Protein AF-A0A1F9N4V8-F1 (afdb_monomer)

Radius of gyration: 23.21 Å; Cα contacts (8 Å, |Δi|>4): 519; chains: 1; bounding box: 71×54×59 Å

Structure (mmCIF, N/CA/C/O backbone):
data_AF-A0A1F9N4V8-F1
#
_entry.id   AF-A0A1F9N4V8-F1
#
loop_
_atom_site.group_PDB
_atom_site.id
_atom_site.type_symbol
_atom_site.label_atom_id
_atom_site.label_alt_id
_atom_site.label_comp_id
_atom_site.label_asym_id
_atom_site.label_entity_id
_atom_site.label_seq_id
_atom_site.pdbx_PDB_ins_code
_atom_site.Cartn_x
_atom_site.Cartn_y
_atom_site.Cartn_z
_atom_site.occupancy
_atom_site.B_iso_or_equiv
_atom_site.auth_seq_id
_atom_site.auth_comp_id
_atom_site.auth_asym_id
_atom_site.auth_atom_id
_atom_site.pdbx_PDB_model_num
ATOM 1 N N . MET A 1 1 ? 47.049 -5.072 -12.658 1.00 39.75 1 MET A N 1
ATOM 2 C CA . MET A 1 1 ? 46.081 -6.191 -12.771 1.00 39.75 1 MET A CA 1
ATOM 3 C C . MET A 1 1 ? 44.670 -5.630 -12.687 1.00 39.75 1 MET A C 1
ATOM 5 O O . MET A 1 1 ? 44.381 -4.914 -11.739 1.00 39.75 1 MET A O 1
ATOM 9 N N . SER A 1 2 ? 43.807 -5.903 -13.668 1.00 47.16 2 SER A N 1
ATOM 10 C CA . SER A 1 2 ? 42.409 -5.450 -13.618 1.00 47.16 2 SER A CA 1
ATOM 11 C C . SER A 1 2 ? 41.680 -6.127 -12.451 1.00 47.16 2 SER A C 1
ATOM 13 O O . SER A 1 2 ? 41.556 -7.349 -12.409 1.00 47.16 2 SER A O 1
ATOM 15 N N . SER A 1 3 ? 41.222 -5.329 -11.486 1.00 62.44 3 SER A N 1
ATOM 16 C CA . SER A 1 3 ? 40.559 -5.740 -10.239 1.00 62.44 3 SER A CA 1
ATOM 17 C C . SER A 1 3 ? 39.095 -6.177 -10.425 1.00 62.44 3 SER A C 1
ATOM 19 O O . SER A 1 3 ? 38.379 -6.436 -9.453 1.00 62.44 3 SER A O 1
ATOM 21 N N . VAL A 1 4 ? 38.622 -6.275 -11.671 1.00 65.06 4 VAL A N 1
ATOM 22 C CA . VAL A 1 4 ? 37.208 -6.491 -11.997 1.00 65.06 4 VAL A CA 1
ATOM 23 C C . VAL A 1 4 ? 36.870 -7.985 -12.016 1.00 65.06 4 VAL A C 1
ATOM 25 O O . VAL A 1 4 ? 37.153 -8.698 -12.975 1.00 65.06 4 VAL A O 1
ATOM 28 N N . LYS A 1 5 ? 36.202 -8.463 -10.957 1.00 80.19 5 LYS A N 1
ATOM 29 C CA . LYS A 1 5 ? 35.764 -9.868 -10.787 1.00 80.19 5 LYS A CA 1
ATOM 30 C C . LYS A 1 5 ? 34.315 -10.140 -11.231 1.00 80.19 5 LYS A C 1
ATOM 32 O O . LYS A 1 5 ? 33.681 -11.075 -10.746 1.00 80.19 5 LYS A O 1
ATOM 37 N N . TRP A 1 6 ? 33.744 -9.324 -12.115 1.00 83.38 6 TRP A N 1
ATOM 38 C CA . TRP A 1 6 ? 32.358 -9.476 -12.574 1.00 83.38 6 TRP A CA 1
ATOM 39 C C . TRP A 1 6 ? 32.218 -9.165 -14.067 1.00 83.38 6 TRP A C 1
ATOM 41 O O . TRP A 1 6 ? 32.968 -8.372 -14.627 1.00 83.38 6 TRP A O 1
ATOM 51 N N . THR A 1 7 ? 31.256 -9.803 -14.740 1.00 83.69 7 THR A N 1
ATOM 52 C CA . THR A 1 7 ? 30.963 -9.533 -16.153 1.00 83.69 7 THR A CA 1
ATOM 53 C C . THR A 1 7 ? 29.504 -9.824 -16.497 1.00 83.69 7 THR A C 1
ATOM 55 O O . THR A 1 7 ? 28.915 -10.778 -15.992 1.00 83.69 7 THR A O 1
ATOM 58 N N . ARG A 1 8 ? 28.919 -8.994 -17.371 1.00 82.69 8 ARG A N 1
ATOM 59 C CA . ARG A 1 8 ? 27.614 -9.232 -18.019 1.00 82.69 8 ARG A CA 1
ATOM 60 C C . ARG A 1 8 ? 27.747 -9.872 -19.408 1.00 82.69 8 ARG A C 1
ATOM 62 O O . ARG A 1 8 ? 26.741 -10.082 -20.081 1.00 82.69 8 ARG A O 1
ATOM 69 N N . LYS A 1 9 ? 28.975 -10.139 -19.866 1.00 86.12 9 LYS A N 1
ATOM 70 C CA . LYS A 1 9 ? 29.234 -10.711 -21.192 1.00 86.12 9 LYS A CA 1
ATOM 71 C C . LYS A 1 9 ? 28.607 -12.104 -21.297 1.00 86.12 9 LYS A C 1
ATOM 73 O O . LYS A 1 9 ? 28.668 -12.896 -20.358 1.00 86.12 9 LYS A O 1
ATOM 78 N N . SER A 1 10 ? 28.037 -12.418 -22.460 1.00 87.56 10 SER A N 1
ATOM 79 C CA . SER A 1 10 ? 27.640 -13.792 -22.777 1.00 87.56 10 SER A CA 1
ATOM 80 C C . SER A 1 10 ? 28.870 -14.705 -22.790 1.00 87.56 10 SER A C 1
ATOM 82 O O . SER A 1 10 ? 29.990 -14.240 -23.008 1.00 87.56 10 SER A O 1
ATOM 84 N N . ILE A 1 11 ? 28.677 -16.016 -22.627 1.00 90.44 11 ILE A N 1
ATOM 85 C CA . ILE A 1 11 ? 29.784 -16.990 -22.665 1.00 90.44 11 ILE A CA 1
ATOM 86 C C . ILE A 1 11 ? 30.592 -16.853 -23.964 1.00 90.44 11 ILE A C 1
ATOM 88 O O . ILE A 1 11 ? 31.815 -16.915 -23.924 1.00 90.44 11 ILE A O 1
ATOM 92 N N . ARG A 1 12 ? 29.934 -16.588 -25.102 1.00 92.00 12 ARG A N 1
ATOM 93 C CA . ARG A 1 12 ? 30.597 -16.355 -26.398 1.00 92.00 12 ARG A CA 1
ATOM 94 C C . ARG A 1 12 ? 31.447 -15.083 -26.406 1.00 92.00 12 ARG A C 1
ATOM 96 O O . ARG A 1 12 ? 32.533 -15.065 -26.973 1.00 92.00 12 ARG A O 1
ATOM 103 N N . ALA A 1 13 ? 30.972 -14.008 -25.780 1.00 91.31 13 ALA A N 1
ATOM 104 C CA . ALA A 1 13 ? 31.747 -12.776 -25.652 1.00 91.31 13 ALA A CA 1
ATOM 105 C C . ALA A 1 13 ? 32.926 -12.932 -24.676 1.00 91.31 13 ALA A C 1
ATOM 107 O O . ALA A 1 13 ? 33.986 -12.360 -24.917 1.00 91.31 13 ALA A O 1
ATOM 108 N N . VAL A 1 14 ? 32.774 -13.732 -23.613 1.00 90.56 14 VAL A N 1
ATOM 109 C CA . VAL A 1 14 ? 33.891 -14.119 -22.737 1.00 90.56 14 VAL A CA 1
ATOM 110 C C . VAL A 1 14 ? 34.906 -14.946 -23.522 1.00 90.56 14 VAL A C 1
ATOM 112 O O . VAL A 1 14 ? 36.075 -14.591 -23.540 1.00 90.56 14 VAL A O 1
ATOM 115 N N . SER A 1 15 ? 34.458 -15.982 -24.233 1.00 94.56 15 SER A N 1
ATOM 116 C CA . SER A 1 15 ? 35.310 -16.859 -25.045 1.00 94.56 15 SER A CA 1
ATOM 117 C C . SER A 1 15 ? 36.153 -16.089 -26.061 1.00 94.56 15 SER A C 1
ATOM 119 O O . SER A 1 15 ? 37.358 -16.314 -26.118 1.00 94.56 15 SER A O 1
ATOM 121 N N . ARG A 1 16 ? 35.566 -15.120 -26.777 1.00 94.62 16 ARG A N 1
ATOM 122 C CA . ARG A 1 16 ? 36.319 -14.224 -27.671 1.00 94.62 16 ARG A CA 1
ATOM 123 C C . ARG A 1 16 ? 37.356 -13.385 -26.924 1.00 94.62 16 ARG A C 1
ATOM 125 O O . ARG A 1 16 ? 38.486 -13.274 -27.382 1.00 94.62 16 ARG A O 1
ATOM 132 N N . ALA A 1 17 ? 36.993 -12.822 -25.770 1.00 90.00 17 ALA A N 1
ATOM 133 C CA . ALA A 1 17 ? 37.887 -11.961 -24.995 1.00 90.00 17 ALA A CA 1
ATOM 134 C C . ALA A 1 17 ? 39.101 -12.707 -24.416 1.00 90.00 17 ALA A C 1
ATOM 136 O O . ALA A 1 17 ? 40.175 -12.126 -24.330 1.00 90.00 17 ALA A O 1
ATOM 137 N N . ILE A 1 18 ? 38.937 -13.978 -24.035 1.00 90.75 18 ILE A N 1
ATOM 138 C CA . ILE A 1 18 ? 40.025 -14.818 -23.505 1.00 90.75 18 ILE A CA 1
ATOM 139 C C . ILE A 1 18 ? 40.575 -15.818 -24.534 1.00 90.75 18 ILE A C 1
ATOM 141 O O . ILE A 1 18 ? 41.341 -16.699 -24.166 1.00 90.75 18 ILE A O 1
ATOM 145 N N . ARG A 1 19 ? 40.185 -15.686 -25.811 1.00 94.44 19 ARG A N 1
ATOM 146 C CA . ARG A 1 19 ? 40.655 -16.492 -26.953 1.00 94.44 19 ARG A CA 1
ATOM 147 C C . ARG A 1 19 ? 40.587 -18.015 -26.730 1.00 94.44 19 ARG A C 1
ATOM 149 O O . ARG A 1 19 ? 41.509 -18.743 -27.075 1.00 94.44 19 ARG A O 1
ATOM 156 N N . VAL A 1 20 ? 39.476 -18.512 -26.182 1.00 94.69 20 VAL A N 1
ATOM 157 C CA . VAL A 1 20 ? 39.201 -19.962 -26.052 1.00 94.69 20 VAL A CA 1
ATOM 158 C C . VAL A 1 20 ? 37.825 -20.313 -26.607 1.00 94.69 20 VAL A C 1
ATOM 160 O O . VAL A 1 20 ? 36.992 -19.430 -26.809 1.00 94.69 20 VAL A O 1
ATOM 163 N N . SER A 1 21 ? 37.530 -21.600 -26.807 1.00 94.56 21 SER A N 1
ATOM 164 C CA . SER A 1 21 ? 36.187 -22.040 -27.210 1.00 94.56 21 SER A CA 1
ATOM 165 C C . SER A 1 21 ? 35.126 -21.695 -26.154 1.00 94.56 21 SER A C 1
ATOM 167 O O . SER A 1 21 ? 35.401 -21.644 -24.951 1.00 94.56 21 SER A O 1
ATOM 169 N N . HIS A 1 22 ? 33.877 -21.487 -26.582 1.00 91.81 22 HIS A N 1
ATOM 170 C CA . HIS A 1 22 ? 32.774 -21.160 -25.669 1.00 91.81 22 HIS A CA 1
ATOM 171 C C . HIS A 1 22 ? 32.586 -22.226 -24.570 1.00 91.81 22 HIS A C 1
ATOM 173 O O . HIS A 1 22 ? 32.329 -21.887 -23.414 1.00 91.81 22 HIS A O 1
ATOM 179 N N . THR A 1 23 ? 32.791 -23.505 -24.900 1.00 95.44 23 THR A N 1
ATOM 180 C CA . THR A 1 23 ? 32.728 -24.628 -23.957 1.00 95.44 23 THR A CA 1
ATOM 181 C C . THR A 1 23 ? 33.841 -24.547 -22.914 1.00 95.44 23 THR A C 1
ATOM 183 O O . THR A 1 23 ? 33.583 -24.732 -21.723 1.00 95.44 23 THR A O 1
ATOM 186 N N . LYS A 1 24 ? 35.078 -24.224 -23.324 1.00 93.06 24 LYS A N 1
ATOM 187 C CA . LYS A 1 24 ? 36.208 -24.064 -22.397 1.00 93.06 24 LYS A CA 1
ATOM 188 C C . LYS A 1 24 ? 36.013 -22.844 -21.497 1.00 93.06 24 LYS A C 1
ATOM 190 O O . LYS A 1 24 ? 36.175 -22.973 -20.287 1.00 93.06 24 LYS A O 1
ATOM 195 N N . ALA A 1 25 ? 35.564 -21.713 -22.046 1.00 91.50 25 ALA A N 1
ATOM 196 C CA . ALA A 1 25 ? 35.217 -20.525 -21.263 1.00 91.50 25 ALA A CA 1
ATOM 197 C C . ALA A 1 25 ? 34.138 -20.828 -20.208 1.00 91.50 25 ALA A C 1
ATOM 199 O O . ALA A 1 25 ? 34.263 -20.420 -19.054 1.00 91.50 25 ALA A O 1
ATOM 200 N N . TRP A 1 26 ? 33.106 -21.602 -20.564 1.00 91.19 26 TRP A N 1
ATOM 201 C CA . TRP A 1 26 ? 32.085 -22.044 -19.610 1.00 91.19 26 TRP A CA 1
ATOM 202 C C . TRP A 1 26 ? 32.656 -22.945 -18.508 1.00 91.19 26 TRP A C 1
ATOM 204 O O . TRP A 1 26 ? 32.379 -22.712 -17.329 1.00 91.19 26 TRP A O 1
ATOM 214 N N . LYS A 1 27 ? 33.488 -23.937 -18.866 1.00 93.88 27 LYS A N 1
ATOM 215 C CA . LYS A 1 27 ? 34.160 -24.816 -17.893 1.00 93.88 27 LYS A CA 1
ATOM 216 C C . LYS A 1 27 ? 35.038 -24.011 -16.931 1.00 93.88 27 LYS A C 1
ATOM 218 O O . LYS A 1 27 ? 34.972 -24.239 -15.729 1.00 93.88 27 LYS A O 1
ATOM 223 N N . MET A 1 28 ? 35.791 -23.031 -17.432 1.00 92.75 28 MET A N 1
ATOM 224 C CA . MET A 1 28 ? 36.639 -22.156 -16.611 1.00 92.75 28 MET A CA 1
ATOM 225 C C . MET A 1 28 ? 35.818 -21.286 -15.653 1.00 92.75 28 MET A C 1
ATOM 227 O O . MET A 1 28 ? 36.141 -21.212 -14.470 1.00 92.75 28 MET A O 1
ATOM 231 N N . LEU A 1 29 ? 34.715 -20.689 -16.118 1.00 91.25 29 LEU A N 1
ATOM 232 C CA . LEU A 1 29 ? 33.798 -19.943 -15.248 1.00 91.25 29 LEU A CA 1
ATOM 233 C C . LEU A 1 29 ? 33.217 -20.840 -14.146 1.00 91.25 29 LEU A C 1
ATOM 235 O O . LEU A 1 29 ? 33.181 -20.443 -12.982 1.00 91.25 29 LEU A O 1
ATOM 239 N N . ARG A 1 30 ? 32.796 -22.064 -14.489 1.00 91.25 30 ARG A N 1
ATOM 240 C CA . ARG A 1 30 ? 32.287 -23.046 -13.519 1.00 91.25 30 ARG A CA 1
ATOM 241 C C . ARG A 1 30 ? 33.357 -23.470 -12.510 1.00 91.25 30 ARG A C 1
ATOM 243 O O . ARG A 1 30 ? 33.047 -23.486 -11.320 1.00 91.25 30 ARG A O 1
ATOM 250 N N . ALA A 1 31 ? 34.576 -23.763 -12.966 1.00 92.38 31 ALA A N 1
ATOM 251 C CA . ALA A 1 31 ? 35.711 -24.138 -12.121 1.00 92.38 31 ALA A CA 1
ATOM 252 C C . ALA A 1 31 ? 36.091 -23.005 -11.154 1.00 92.38 31 ALA A C 1
ATOM 254 O O . ALA A 1 31 ? 36.239 -23.235 -9.958 1.00 92.38 31 ALA A O 1
ATOM 255 N N . GLY A 1 32 ? 36.097 -21.757 -11.635 1.00 89.31 32 GLY A N 1
ATOM 256 C CA . GLY A 1 32 ? 36.260 -20.553 -10.812 1.00 89.31 32 GLY A CA 1
ATOM 257 C C . GLY A 1 32 ? 35.035 -20.187 -9.962 1.00 89.31 32 GLY A C 1
ATOM 258 O O . GLY A 1 32 ? 34.989 -19.100 -9.394 1.00 89.31 32 GLY A O 1
ATOM 259 N N . LYS A 1 33 ? 34.018 -21.060 -9.894 1.00 89.50 33 LYS A N 1
ATOM 260 C CA . LYS A 1 33 ? 32.762 -20.884 -9.142 1.00 89.50 33 LYS A CA 1
ATOM 261 C C . LYS A 1 33 ? 31.954 -19.632 -9.527 1.00 89.50 33 LYS A C 1
ATOM 263 O O . LYS A 1 33 ? 31.032 -19.243 -8.802 1.00 89.50 33 LYS A O 1
ATOM 268 N N . TYR A 1 34 ? 32.205 -19.050 -10.699 1.00 88.38 34 TYR A N 1
ATOM 269 C CA . TYR A 1 34 ? 31.392 -17.971 -11.249 1.00 88.38 34 TYR A CA 1
ATOM 270 C C . TYR A 1 34 ? 30.005 -18.496 -11.624 1.00 88.38 34 TYR A C 1
ATOM 272 O O . TYR A 1 34 ? 29.834 -19.579 -12.194 1.00 88.38 34 TYR A O 1
ATOM 280 N N . ARG A 1 35 ? 28.980 -17.710 -11.294 1.00 84.44 35 ARG A N 1
ATOM 281 C CA . ARG A 1 35 ? 27.590 -17.954 -11.689 1.00 84.44 35 ARG A CA 1
ATOM 282 C C . ARG A 1 35 ? 26.942 -16.633 -12.067 1.00 84.44 35 ARG A C 1
ATOM 284 O O . ARG A 1 35 ? 27.336 -15.590 -11.552 1.00 84.44 35 ARG A O 1
ATOM 291 N N . LEU A 1 36 ? 25.907 -16.691 -12.902 1.00 82.38 36 LEU A N 1
ATOM 292 C CA . LEU A 1 36 ? 25.005 -15.557 -13.057 1.00 82.38 36 LEU A CA 1
ATOM 293 C C . LEU A 1 36 ? 24.320 -15.314 -11.711 1.00 82.38 36 LEU A C 1
ATOM 295 O O . LEU A 1 36 ? 23.715 -16.217 -11.128 1.00 82.38 36 LEU A O 1
ATOM 299 N N . ARG A 1 37 ? 24.485 -14.105 -11.183 1.00 81.62 37 ARG A N 1
ATOM 300 C CA . ARG A 1 37 ? 23.893 -13.669 -9.922 1.00 81.62 37 ARG A CA 1
ATOM 301 C C . ARG A 1 37 ? 23.094 -12.405 -10.186 1.00 81.62 37 ARG A C 1
ATOM 303 O O . ARG A 1 37 ? 23.531 -11.535 -10.931 1.00 81.62 37 ARG A O 1
ATOM 310 N N . PHE A 1 38 ? 21.946 -12.304 -9.538 1.00 74.06 38 PHE A N 1
ATOM 311 C CA . PHE A 1 38 ? 21.269 -11.033 -9.338 1.00 74.06 38 PHE A CA 1
ATOM 312 C C . PHE A 1 38 ? 21.718 -10.440 -8.000 1.00 74.06 38 PHE A C 1
ATOM 314 O O . PHE A 1 38 ? 22.080 -11.171 -7.070 1.00 74.06 38 PHE A O 1
ATOM 321 N N . ASN A 1 39 ? 21.671 -9.115 -7.889 1.00 73.81 39 ASN A N 1
ATOM 322 C CA . ASN A 1 39 ? 21.972 -8.433 -6.636 1.00 73.81 39 ASN A CA 1
ATOM 323 C C . ASN A 1 39 ? 20.919 -8.799 -5.580 1.00 73.81 39 ASN A C 1
ATOM 325 O O . ASN A 1 39 ? 19.722 -8.598 -5.782 1.00 73.81 39 ASN A O 1
ATOM 329 N N . ARG A 1 40 ? 21.361 -9.326 -4.432 1.00 70.12 40 ARG A N 1
ATOM 330 C CA . ARG A 1 40 ? 20.486 -9.617 -3.288 1.00 70.12 40 ARG A CA 1
ATOM 331 C C . ARG A 1 40 ? 20.477 -8.424 -2.334 1.00 70.12 40 ARG A C 1
ATOM 333 O O . ARG A 1 40 ? 21.484 -8.148 -1.686 1.00 70.12 40 ARG A O 1
ATOM 340 N N . LYS A 1 41 ? 19.331 -7.756 -2.186 1.00 67.19 41 LYS A N 1
ATOM 341 C CA . LYS A 1 41 ? 19.135 -6.683 -1.195 1.00 67.19 41 LYS A CA 1
ATOM 342 C C . LYS A 1 41 ? 19.066 -7.273 0.230 1.00 67.19 41 LYS A C 1
ATOM 344 O O . LYS A 1 41 ? 17.988 -7.601 0.716 1.00 67.19 41 LYS A O 1
ATOM 349 N N . ARG A 1 42 ? 20.219 -7.486 0.882 1.00 63.28 42 ARG A N 1
ATOM 350 C CA . ARG A 1 42 ? 20.319 -7.992 2.277 1.00 63.28 42 ARG A CA 1
ATOM 351 C C . ARG A 1 42 ? 20.916 -6.993 3.266 1.00 63.28 42 ARG A C 1
ATOM 353 O O . ARG A 1 42 ? 20.707 -7.148 4.464 1.00 63.28 42 ARG A O 1
ATOM 360 N N . LEU A 1 43 ? 21.660 -6.009 2.774 1.00 59.22 43 LEU A N 1
ATOM 361 C CA . LEU A 1 43 ? 22.352 -5.037 3.609 1.00 59.22 43 LEU A CA 1
ATOM 362 C C . LEU A 1 43 ? 21.387 -3.905 3.973 1.00 59.22 43 LEU A C 1
ATOM 364 O O . LEU A 1 43 ? 20.811 -3.275 3.090 1.00 59.22 43 LEU A O 1
ATOM 368 N N . THR A 1 44 ? 21.216 -3.657 5.270 1.00 61.50 44 THR A N 1
ATOM 369 C CA . THR A 1 44 ? 20.559 -2.457 5.800 1.00 61.50 44 THR A CA 1
ATOM 370 C C . THR A 1 44 ? 21.578 -1.695 6.634 1.00 61.50 44 THR A C 1
ATOM 372 O O . THR A 1 44 ? 22.265 -2.302 7.451 1.00 61.50 44 THR A O 1
ATOM 375 N N . ARG A 1 45 ? 21.690 -0.375 6.436 1.00 59.81 45 ARG A N 1
ATOM 376 C CA . ARG A 1 45 ? 22.634 0.474 7.191 1.00 59.81 45 ARG A CA 1
ATOM 377 C C . ARG A 1 45 ? 22.290 0.566 8.682 1.00 59.81 45 ARG A C 1
ATOM 379 O O . ARG A 1 45 ? 23.150 0.914 9.477 1.00 59.81 45 ARG A O 1
ATOM 386 N N . LYS A 1 46 ? 21.043 0.262 9.061 1.00 59.06 46 LYS A N 1
ATOM 387 C CA . LYS A 1 46 ? 20.572 0.241 10.451 1.00 59.06 46 LYS A CA 1
ATOM 388 C C . LYS A 1 46 ? 19.777 -1.043 10.698 1.00 59.06 46 LYS A C 1
ATOM 390 O O . LYS A 1 46 ? 18.804 -1.323 9.991 1.00 59.06 46 LYS A O 1
ATOM 395 N N . SER A 1 47 ? 20.202 -1.843 11.674 1.00 62.19 47 SER A N 1
ATOM 396 C CA . SER A 1 47 ? 19.371 -2.903 12.246 1.00 62.19 47 SER A CA 1
ATOM 397 C C . SER A 1 47 ? 18.645 -2.315 13.449 1.00 62.19 47 SER A C 1
ATOM 399 O O . SER A 1 47 ? 19.295 -1.810 14.354 1.00 62.19 47 SER A O 1
ATOM 401 N N . SER A 1 48 ? 17.311 -2.308 13.435 1.00 69.75 48 SER A N 1
ATOM 402 C CA . SER A 1 48 ? 16.534 -1.870 14.600 1.00 69.75 48 SER A CA 1
ATOM 403 C C . SER A 1 48 ? 16.715 -2.903 15.723 1.00 69.75 48 SER A C 1
ATOM 405 O O . SER A 1 48 ? 16.442 -4.080 15.460 1.00 69.75 48 SER A O 1
ATOM 407 N N . PRO A 1 49 ? 17.158 -2.505 16.933 1.00 80.94 49 PRO A N 1
ATOM 408 C CA . PRO A 1 49 ? 17.289 -3.415 18.077 1.00 80.94 49 PRO A CA 1
ATOM 409 C C . PRO A 1 49 ? 15.971 -4.135 18.388 1.00 80.94 49 PRO A C 1
ATOM 411 O O . PRO A 1 49 ? 15.940 -5.338 18.621 1.00 80.94 49 PRO A O 1
ATOM 414 N N . ASP A 1 50 ? 14.859 -3.415 18.244 1.00 84.81 50 ASP A N 1
ATOM 415 C CA . ASP A 1 50 ? 13.511 -3.906 18.518 1.00 84.81 50 ASP A CA 1
ATOM 416 C C . ASP A 1 50 ? 12.891 -4.728 17.385 1.00 84.81 50 ASP A C 1
ATOM 418 O O . ASP A 1 50 ? 11.714 -5.082 17.455 1.00 84.81 50 ASP A O 1
ATOM 422 N N . ARG A 1 51 ? 13.641 -5.056 16.323 1.00 86.94 51 ARG A N 1
ATOM 423 C CA . ARG A 1 51 ? 13.083 -5.737 15.146 1.00 86.94 51 ARG A CA 1
ATOM 424 C C . ARG A 1 51 ? 12.327 -7.009 15.531 1.00 86.94 51 ARG A C 1
ATOM 426 O O . ARG A 1 51 ? 11.163 -7.149 15.171 1.00 86.94 51 ARG A O 1
ATOM 433 N N . ASN A 1 52 ? 12.968 -7.921 16.260 1.00 90.12 52 ASN A N 1
ATOM 434 C CA . ASN A 1 52 ? 12.355 -9.202 16.632 1.00 90.12 52 ASN A CA 1
ATOM 435 C C . ASN A 1 52 ? 11.142 -9.008 17.549 1.00 90.12 52 ASN A C 1
ATOM 437 O O . ASN A 1 52 ? 10.120 -9.678 17.378 1.00 90.12 52 ASN A O 1
ATOM 441 N N . ARG A 1 53 ? 11.231 -8.048 18.476 1.00 92.06 53 ARG A N 1
ATOM 442 C CA . ARG A 1 53 ? 10.129 -7.672 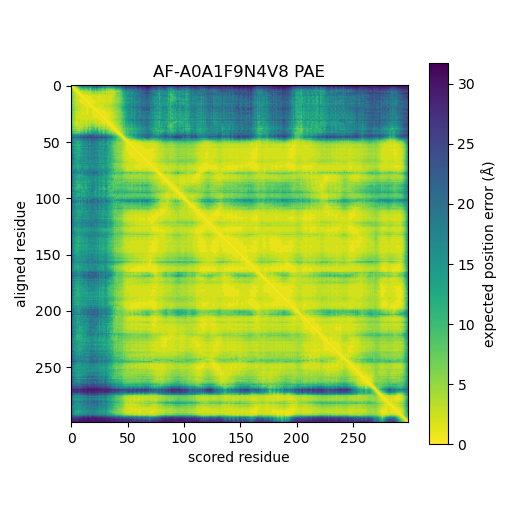19.365 1.00 92.06 53 ARG A CA 1
ATOM 443 C C . ARG A 1 53 ? 8.928 -7.169 18.564 1.00 92.06 53 ARG A C 1
ATOM 445 O O . ARG A 1 53 ? 7.815 -7.627 18.798 1.00 92.06 53 ARG A O 1
ATOM 452 N N . GLN A 1 54 ? 9.157 -6.325 17.558 1.00 93.94 54 GLN A N 1
ATOM 453 C CA . GLN A 1 54 ? 8.094 -5.813 16.696 1.00 93.94 54 GLN A CA 1
ATOM 454 C C . GLN A 1 54 ? 7.466 -6.900 15.821 1.00 93.94 54 GLN A C 1
ATOM 456 O O . GLN A 1 54 ? 6.250 -6.934 15.665 1.00 93.94 54 GLN A O 1
ATOM 461 N N . PHE A 1 55 ? 8.260 -7.825 15.277 1.00 93.19 55 PHE A N 1
ATOM 462 C CA . PHE A 1 55 ? 7.710 -8.964 14.532 1.00 93.19 55 PHE A CA 1
ATOM 463 C C . PHE A 1 55 ? 6.841 -9.868 15.409 1.00 93.19 55 PHE A C 1
ATOM 465 O O . PHE A 1 55 ? 5.784 -10.319 14.967 1.00 93.19 55 PHE A O 1
ATOM 472 N N . SER A 1 56 ? 7.262 -10.096 16.653 1.00 94.56 56 SER A N 1
ATOM 473 C CA . SER A 1 56 ? 6.482 -10.860 17.629 1.00 94.56 56 SER A CA 1
ATOM 474 C C . SER A 1 56 ? 5.157 -10.163 17.941 1.00 94.56 56 SER A C 1
ATOM 476 O O . SER A 1 56 ? 4.111 -10.808 17.930 1.00 94.56 56 SER A O 1
ATOM 478 N N . GLU A 1 57 ? 5.178 -8.840 18.117 1.00 95.56 57 GLU A N 1
ATOM 479 C CA . GLU A 1 57 ? 3.975 -8.040 18.358 1.00 95.56 57 GLU A CA 1
ATOM 480 C C . GLU A 1 57 ? 3.020 -8.033 17.155 1.00 95.56 57 GLU A C 1
ATOM 482 O O . GLU A 1 57 ? 1.823 -8.264 17.318 1.00 95.56 57 GLU A O 1
ATOM 487 N N . ILE A 1 58 ? 3.537 -7.873 15.932 1.00 96.25 58 ILE A N 1
ATOM 488 C CA . ILE A 1 58 ? 2.739 -7.974 14.699 1.00 96.25 58 ILE A CA 1
ATOM 489 C C . ILE A 1 58 ? 2.069 -9.349 14.601 1.00 96.25 58 ILE A C 1
ATOM 491 O O . ILE A 1 58 ? 0.881 -9.437 14.293 1.00 96.25 58 ILE A O 1
ATOM 495 N N . ASN A 1 59 ? 2.798 -10.432 14.880 1.00 96.25 59 ASN A N 1
ATOM 496 C CA . ASN A 1 59 ? 2.228 -11.780 14.860 1.00 96.25 59 ASN A CA 1
ATOM 497 C C . ASN A 1 59 ? 1.159 -11.963 15.945 1.00 96.25 59 ASN A C 1
ATOM 499 O O . ASN A 1 59 ? 0.095 -12.514 15.661 1.00 96.25 59 ASN A O 1
ATOM 503 N N . ARG A 1 60 ? 1.392 -11.444 17.156 1.00 97.56 60 ARG A N 1
ATOM 504 C CA . ARG A 1 60 ? 0.411 -11.450 18.249 1.00 97.56 60 ARG A CA 1
ATOM 505 C C . ARG A 1 60 ? -0.874 -10.723 17.849 1.00 97.56 60 ARG A C 1
ATOM 507 O O . ARG A 1 60 ? -1.960 -11.273 18.029 1.00 97.56 60 ARG A O 1
ATOM 514 N N . LEU A 1 61 ? -0.757 -9.524 17.274 1.00 97.94 61 LEU A N 1
ATOM 515 C CA . LEU A 1 61 ? -1.892 -8.733 16.792 1.00 97.94 61 LEU A CA 1
ATOM 516 C C . LEU A 1 61 ? -2.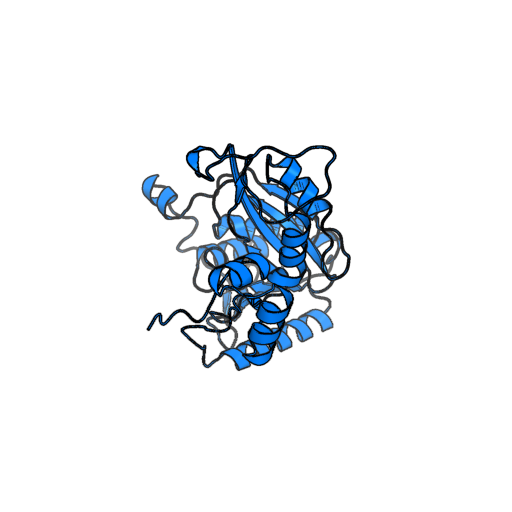646 -9.464 15.680 1.00 97.94 61 LEU A C 1
ATOM 518 O O . LEU A 1 61 ? -3.859 -9.623 15.785 1.00 97.94 61 LEU A O 1
ATOM 522 N N . LYS A 1 62 ? -1.944 -9.993 14.672 1.00 98.00 62 LYS A N 1
ATOM 523 C CA . LYS A 1 62 ? -2.568 -10.768 13.589 1.00 98.00 62 LYS A CA 1
ATOM 524 C C . LYS A 1 62 ? -3.350 -11.968 14.122 1.00 98.00 62 LYS A C 1
ATOM 526 O O . LYS A 1 62 ? -4.511 -12.136 13.772 1.00 98.00 62 LYS A O 1
ATOM 531 N N . ASN A 1 63 ? -2.748 -12.765 15.004 1.00 97.88 63 ASN A N 1
ATOM 532 C CA . ASN A 1 63 ? -3.407 -13.935 15.589 1.00 97.88 63 ASN A CA 1
ATOM 533 C C . ASN A 1 63 ? -4.604 -13.536 16.463 1.00 97.88 63 ASN A C 1
ATOM 535 O O . ASN A 1 63 ? -5.606 -14.243 16.515 1.00 97.88 63 ASN A O 1
ATOM 539 N N . SER A 1 64 ? -4.518 -12.405 17.165 1.00 97.94 64 SER A N 1
ATOM 540 C CA . SER A 1 64 ? -5.626 -11.883 17.964 1.00 97.94 64 SER A CA 1
ATOM 541 C C . SER A 1 64 ? -6.800 -11.427 17.098 1.00 97.94 64 SER A C 1
ATOM 543 O O . SER A 1 64 ? -7.932 -11.786 17.397 1.00 97.94 64 SER A O 1
ATOM 545 N N . PHE A 1 65 ? -6.545 -10.653 16.040 1.00 98.25 65 PHE A N 1
ATOM 546 C CA . PHE A 1 65 ? -7.589 -10.164 15.135 1.00 98.25 65 PHE A CA 1
ATOM 547 C C . PHE A 1 65 ? -8.233 -11.312 14.356 1.00 98.25 65 PHE A C 1
ATOM 549 O O . PHE A 1 65 ? -9.457 -11.397 14.316 1.00 98.25 65 PHE A O 1
ATOM 556 N N . ALA A 1 66 ? -7.426 -12.248 13.844 1.00 96.50 66 ALA A N 1
ATOM 557 C CA . ALA A 1 66 ? -7.923 -13.421 13.129 1.00 96.50 66 ALA A CA 1
ATOM 558 C C . ALA A 1 66 ? -8.855 -14.279 14.002 1.00 96.50 66 ALA A C 1
ATOM 560 O O . ALA A 1 66 ? -9.939 -14.642 13.559 1.00 96.50 66 ALA A O 1
ATOM 561 N N . ARG A 1 67 ? -8.489 -14.536 15.269 1.00 97.19 67 ARG A N 1
ATOM 562 C CA . ARG A 1 67 ? -9.347 -15.283 16.212 1.00 97.19 67 ARG A CA 1
ATOM 563 C C . ARG A 1 67 ? -10.677 -14.591 16.514 1.00 97.19 67 ARG A C 1
ATOM 565 O O . ARG A 1 67 ? -11.640 -15.271 16.833 1.00 97.19 67 ARG A O 1
ATOM 572 N N . ARG A 1 68 ? -10.734 -13.258 16.427 1.00 96.94 68 ARG A N 1
ATOM 573 C CA . ARG A 1 68 ? -11.957 -12.461 16.640 1.00 96.94 68 ARG A CA 1
ATOM 574 C C . ARG A 1 68 ? -12.731 -12.179 15.346 1.00 96.94 68 ARG A C 1
ATOM 576 O O . ARG A 1 68 ? -13.630 -11.340 15.362 1.00 96.94 68 ARG A O 1
ATOM 583 N N . GLY A 1 69 ? -12.337 -12.793 14.227 1.00 95.94 69 GLY A N 1
ATOM 584 C CA . GLY A 1 69 ? -12.939 -12.545 12.915 1.00 95.94 69 GLY A CA 1
ATOM 585 C C . GLY A 1 69 ? -12.804 -11.096 12.431 1.00 95.94 69 GLY A C 1
ATOM 586 O O . GLY A 1 69 ? -13.603 -10.654 11.616 1.00 95.94 69 GLY A O 1
ATOM 587 N N . GLN A 1 70 ? -11.836 -10.333 12.950 1.00 98.06 70 GLN A N 1
ATOM 588 C CA . GLN A 1 70 ? -11.654 -8.926 12.590 1.00 98.06 70 GLN A CA 1
ATOM 589 C C . GLN A 1 70 ? -10.719 -8.790 11.376 1.00 98.06 70 GLN A C 1
ATOM 591 O O . GLN A 1 70 ? -9.719 -9.516 11.288 1.00 98.06 70 GLN A O 1
ATOM 596 N N . PRO A 1 71 ? -10.985 -7.846 10.455 1.00 98.12 71 PRO A N 1
ATOM 597 C CA . PRO A 1 71 ? -10.181 -7.652 9.259 1.00 98.12 71 PRO A CA 1
ATOM 598 C C . PRO A 1 71 ? -8.740 -7.251 9.575 1.00 98.12 71 PRO A C 1
ATOM 600 O O . PRO A 1 71 ? -8.452 -6.434 10.456 1.00 98.12 71 PRO A O 1
ATOM 603 N N . ILE A 1 72 ? -7.827 -7.794 8.772 1.00 98.69 72 ILE A N 1
ATOM 604 C CA . ILE A 1 72 ? -6.404 -7.463 8.780 1.00 98.69 72 ILE A CA 1
ATOM 605 C C . ILE A 1 72 ? -6.020 -7.076 7.361 1.00 98.69 72 ILE A C 1
ATOM 607 O O . ILE A 1 72 ? -6.098 -7.903 6.453 1.00 98.69 72 ILE A O 1
ATOM 611 N N . ILE A 1 73 ? -5.547 -5.850 7.172 1.00 98.62 73 ILE A N 1
ATOM 612 C CA . ILE A 1 73 ? -5.026 -5.387 5.889 1.00 98.62 73 ILE A CA 1
ATOM 613 C C . ILE A 1 73 ? -3.544 -5.065 5.980 1.00 98.62 73 ILE A C 1
ATOM 615 O O . ILE A 1 73 ? -3.036 -4.615 7.002 1.00 98.62 73 ILE A O 1
ATOM 619 N N . SER A 1 74 ? -2.848 -5.287 4.878 1.00 98.31 74 SER A N 1
ATOM 620 C CA . SER A 1 74 ? -1.473 -4.867 4.662 1.00 98.31 74 SER A CA 1
ATOM 621 C C . SER A 1 74 ? -1.468 -3.820 3.558 1.00 98.31 74 SER A C 1
ATOM 623 O O . SER A 1 74 ? -2.069 -4.037 2.504 1.00 98.31 74 SER A O 1
ATOM 625 N N . VAL A 1 75 ? -0.851 -2.669 3.824 1.00 98.06 75 VAL A N 1
ATOM 626 C CA . VAL A 1 75 ? -0.921 -1.497 2.945 1.00 98.06 75 VAL A CA 1
ATOM 627 C C . VAL A 1 75 ? 0.458 -0.959 2.621 1.00 98.06 75 VAL A C 1
ATOM 629 O O . VAL A 1 75 ? 1.350 -0.984 3.473 1.00 98.06 75 VAL A O 1
ATOM 632 N N . ASP A 1 76 ? 0.616 -0.486 1.390 1.00 95.56 76 ASP A N 1
ATOM 633 C CA . ASP A 1 76 ? 1.824 0.184 0.917 1.00 95.56 76 ASP A CA 1
ATOM 634 C C . ASP A 1 76 ? 1.576 0.887 -0.431 1.00 95.56 76 ASP A C 1
ATOM 636 O O . ASP A 1 76 ? 0.656 0.533 -1.175 1.00 95.56 76 ASP A O 1
ATOM 640 N N . ALA A 1 77 ? 2.407 1.874 -0.756 1.00 93.25 77 ALA A N 1
ATOM 641 C CA . ALA A 1 77 ? 2.450 2.500 -2.066 1.00 93.25 77 ALA A CA 1
ATOM 642 C C . ALA A 1 77 ? 3.560 1.878 -2.919 1.00 93.25 77 ALA A C 1
ATOM 644 O O . ALA A 1 77 ? 4.739 1.932 -2.574 1.00 93.25 77 ALA A O 1
ATOM 645 N N . LYS A 1 78 ? 3.203 1.390 -4.107 1.00 86.94 78 LYS A N 1
ATOM 646 C CA . LYS A 1 78 ? 4.197 1.043 -5.118 1.00 86.94 78 LYS A CA 1
ATOM 647 C C . LYS A 1 78 ? 4.879 2.316 -5.624 1.00 86.94 78 LYS A C 1
ATOM 649 O O . LYS A 1 78 ? 4.352 3.427 -5.531 1.00 86.94 78 LYS A O 1
ATOM 654 N N . LYS A 1 79 ? 6.055 2.127 -6.219 1.00 88.19 79 LYS A N 1
ATOM 655 C CA . LYS A 1 79 ? 6.784 3.153 -6.968 1.00 88.19 79 LYS A CA 1
ATOM 656 C C . LYS A 1 79 ? 5.842 3.925 -7.915 1.00 88.19 79 LYS A C 1
ATOM 658 O O . LYS A 1 79 ? 4.984 3.327 -8.558 1.00 88.19 79 LYS A O 1
ATOM 663 N N . ARG A 1 80 ? 6.053 5.244 -8.008 1.00 92.38 80 ARG A N 1
ATOM 664 C CA . ARG A 1 80 ? 5.470 6.117 -9.040 1.00 92.38 80 ARG A CA 1
ATOM 665 C C . ARG A 1 80 ? 5.958 5.667 -10.415 1.00 92.38 80 ARG A C 1
ATOM 667 O O . ARG A 1 80 ? 7.169 5.622 -10.642 1.00 92.38 80 ARG A O 1
ATOM 674 N N . GLU A 1 81 ? 5.026 5.375 -11.308 1.00 94.25 81 GLU A N 1
ATOM 675 C CA . GLU A 1 81 ? 5.313 5.001 -12.692 1.00 94.25 81 GLU A CA 1
ATOM 676 C C . GLU A 1 81 ? 4.837 6.097 -13.647 1.00 94.25 81 GLU A C 1
ATOM 678 O O . GLU A 1 81 ? 3.859 6.797 -13.366 1.00 94.25 81 GLU A O 1
ATOM 683 N N . LEU A 1 82 ? 5.563 6.260 -14.752 1.00 94.69 82 LEU A N 1
ATOM 684 C CA . LEU A 1 82 ? 5.196 7.166 -15.836 1.00 94.69 82 LEU A CA 1
ATOM 685 C C . LEU A 1 82 ? 4.134 6.497 -16.714 1.00 94.69 82 LEU A C 1
ATOM 687 O O . LEU A 1 82 ? 4.231 5.299 -16.991 1.00 94.69 82 LEU A O 1
ATOM 691 N N . VAL A 1 83 ? 3.124 7.265 -17.114 1.00 95.88 83 VAL A N 1
ATOM 692 C CA . VAL A 1 83 ? 2.089 6.835 -18.060 1.00 95.88 83 VAL A CA 1
ATOM 693 C C . VAL A 1 83 ? 2.504 7.293 -19.449 1.00 95.88 83 VAL A C 1
ATOM 695 O O . VAL A 1 83 ? 2.831 8.463 -19.624 1.00 95.88 83 VAL A O 1
ATOM 698 N N . GLY A 1 84 ? 2.537 6.359 -20.391 1.00 94.81 84 GLY A N 1
ATOM 699 C CA . GLY A 1 84 ? 3.009 6.574 -21.755 1.00 94.81 84 GLY A CA 1
ATOM 700 C C . GLY A 1 84 ? 3.772 5.361 -22.289 1.00 94.81 84 GLY A C 1
ATOM 701 O O . GLY A 1 84 ? 3.926 4.335 -21.611 1.00 94.81 84 GLY A O 1
ATOM 702 N N . LEU A 1 85 ? 4.267 5.466 -23.522 1.00 94.12 85 LEU A N 1
ATOM 703 C CA . LEU A 1 85 ? 5.028 4.412 -24.206 1.00 94.12 85 LEU A CA 1
ATOM 704 C C . LEU A 1 85 ? 6.483 4.340 -23.713 1.00 94.12 85 LEU A C 1
ATOM 706 O O . LEU A 1 85 ? 7.429 4.479 -24.483 1.00 94.12 85 LEU A O 1
ATOM 710 N N . PHE A 1 86 ? 6.661 4.100 -22.416 1.00 92.94 86 PHE A N 1
ATOM 711 C CA . PHE A 1 86 ? 7.965 3.949 -21.772 1.00 92.94 86 PHE A CA 1
ATOM 712 C C . PHE A 1 86 ? 8.416 2.497 -21.703 1.00 92.94 86 PHE A C 1
ATOM 714 O O . PHE A 1 86 ? 7.610 1.556 -21.656 1.00 92.94 86 PHE A O 1
ATOM 721 N N . LYS A 1 87 ? 9.733 2.299 -21.626 1.00 90.81 87 LYS A N 1
ATOM 722 C CA . LYS A 1 87 ? 10.301 0.955 -21.568 1.00 90.8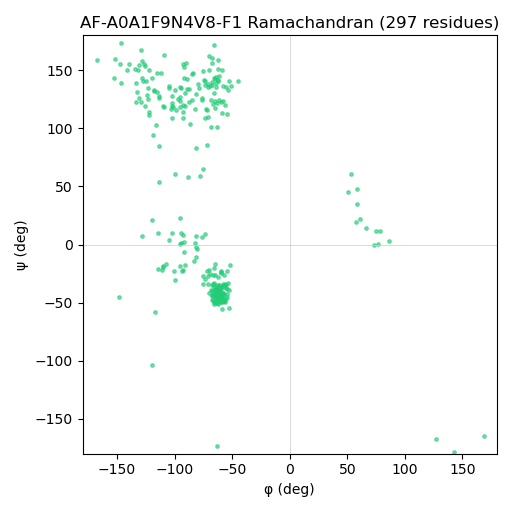1 87 LYS A CA 1
ATOM 723 C C . LYS A 1 87 ? 10.014 0.287 -20.224 1.00 90.81 87 LYS A C 1
ATOM 725 O O . LYS A 1 87 ? 10.651 0.567 -19.209 1.00 90.81 87 LYS A O 1
ATOM 730 N N . ASN A 1 88 ? 9.149 -0.724 -20.242 1.00 90.06 88 ASN A N 1
ATOM 731 C CA . ASN A 1 88 ? 8.953 -1.609 -19.099 1.00 90.06 88 ASN A CA 1
ATOM 732 C C . ASN A 1 88 ? 9.815 -2.878 -19.214 1.00 90.06 88 ASN A C 1
ATOM 734 O O . ASN A 1 88 ? 9.898 -3.511 -20.266 1.00 90.06 88 ASN A O 1
ATOM 738 N N . GLN A 1 89 ? 10.484 -3.267 -18.128 1.00 89.75 89 GLN A N 1
ATOM 739 C CA . GLN A 1 89 ? 11.387 -4.420 -18.136 1.00 89.75 89 GLN A CA 1
ATOM 740 C C . GLN A 1 89 ? 10.599 -5.730 -18.244 1.00 89.75 89 GLN A C 1
ATOM 742 O O . GLN A 1 89 ? 9.598 -5.925 -17.560 1.00 89.75 89 GLN A O 1
ATOM 747 N N . GLY A 1 90 ? 11.091 -6.664 -19.056 1.00 89.50 90 GLY A N 1
ATOM 748 C CA . GLY A 1 90 ? 10.455 -7.963 -19.268 1.00 89.50 90 GLY A CA 1
ATOM 749 C C . GLY A 1 90 ? 10.235 -8.253 -20.744 1.00 89.50 90 GLY A C 1
ATOM 750 O O . GLY A 1 90 ? 10.828 -7.607 -21.604 1.00 89.50 90 GLY A O 1
ATOM 751 N N . ARG A 1 91 ? 9.431 -9.278 -21.027 1.00 87.94 91 ARG A N 1
ATOM 752 C CA . ARG A 1 91 ? 9.032 -9.689 -22.377 1.00 87.94 91 ARG A CA 1
ATOM 753 C C . ARG A 1 91 ? 7.609 -10.227 -22.307 1.00 87.94 91 ARG A C 1
ATOM 755 O O . ARG A 1 91 ? 7.312 -10.981 -21.382 1.00 87.94 91 ARG A O 1
ATOM 762 N N . ALA A 1 92 ? 6.796 -9.888 -23.297 1.00 89.44 92 ALA A N 1
ATOM 763 C CA . ALA A 1 92 ? 5.439 -10.386 -23.462 1.00 89.44 92 ALA A CA 1
ATOM 764 C C . ALA A 1 92 ? 5.277 -10.991 -24.863 1.00 89.44 92 ALA A C 1
ATOM 766 O O . ALA A 1 92 ? 5.995 -10.621 -25.794 1.00 89.44 92 ALA A O 1
ATOM 767 N N . TRP A 1 93 ? 4.352 -11.939 -25.003 1.00 89.06 93 TRP A N 1
ATOM 768 C CA . TRP A 1 93 ? 3.963 -12.466 -26.308 1.00 89.06 93 TRP A CA 1
ATOM 769 C C . TRP A 1 93 ? 3.051 -11.455 -27.008 1.00 89.06 93 TRP A C 1
ATOM 771 O O . TRP A 1 93 ? 2.044 -11.041 -26.441 1.00 89.06 93 TRP A O 1
ATOM 781 N N . SER A 1 94 ? 3.402 -11.071 -28.233 1.00 89.25 94 SER A N 1
ATOM 782 C CA . SER A 1 94 ? 2.625 -10.163 -29.082 1.00 89.25 94 SER A CA 1
ATOM 783 C C . SER A 1 94 ? 2.822 -10.545 -30.550 1.00 89.25 94 SER A C 1
ATOM 785 O O . SER A 1 94 ? 3.844 -11.139 -30.896 1.00 89.25 94 SER A O 1
ATOM 787 N N . LYS A 1 95 ? 1.853 -10.207 -31.412 1.00 91.00 95 LYS A N 1
ATOM 788 C CA . LYS A 1 95 ? 1.972 -10.393 -32.870 1.00 91.00 95 LYS A CA 1
ATOM 789 C C . LYS A 1 95 ? 3.039 -9.479 -33.474 1.00 91.00 95 LYS A C 1
ATOM 791 O O . LYS A 1 95 ? 3.731 -9.881 -34.401 1.00 91.00 95 LYS A O 1
ATOM 796 N N . THR A 1 96 ? 3.174 -8.271 -32.935 1.00 92.31 96 THR A N 1
ATOM 797 C CA . THR A 1 96 ? 4.147 -7.266 -33.371 1.00 92.31 96 THR A CA 1
ATOM 798 C C . THR A 1 96 ? 4.845 -6.637 -32.161 1.00 92.31 96 THR A C 1
ATOM 800 O O . THR A 1 96 ? 4.257 -6.586 -31.071 1.00 92.31 96 THR A O 1
ATOM 803 N N . PRO A 1 97 ? 6.099 -6.172 -32.306 1.00 91.56 97 PRO A N 1
ATOM 804 C CA . PRO A 1 97 ? 6.748 -5.348 -31.291 1.00 91.56 97 PRO A CA 1
ATOM 805 C C . PRO A 1 97 ? 5.952 -4.065 -31.016 1.00 91.56 97 PRO A C 1
ATOM 807 O O . PRO A 1 97 ? 5.274 -3.555 -31.906 1.00 91.56 97 PRO A O 1
ATOM 810 N N . ILE A 1 98 ? 6.043 -3.557 -29.786 1.00 92.31 98 ILE A N 1
ATOM 811 C CA . ILE A 1 98 ? 5.526 -2.234 -29.420 1.00 92.31 98 ILE A CA 1
ATOM 812 C C . ILE A 1 98 ? 6.722 -1.290 -29.359 1.00 92.31 98 ILE A C 1
ATOM 814 O O . ILE A 1 98 ? 7.634 -1.518 -28.557 1.00 92.31 98 ILE A O 1
ATOM 818 N N . ASP A 1 99 ? 6.709 -0.252 -30.188 1.00 93.06 99 ASP A N 1
ATOM 819 C CA . ASP A 1 99 ? 7.716 0.800 -30.138 1.00 93.06 99 ASP A CA 1
ATOM 820 C C . ASP A 1 99 ? 7.518 1.655 -28.882 1.00 93.06 99 ASP A C 1
ATOM 822 O O . ASP A 1 99 ? 6.401 2.009 -28.501 1.00 93.06 99 ASP A O 1
ATOM 826 N N . VAL A 1 100 ? 8.625 1.946 -28.206 1.00 92.62 100 VAL A N 1
ATOM 827 C CA . VAL A 1 100 ? 8.670 2.741 -26.974 1.00 92.62 100 VAL A CA 1
ATOM 828 C C . VAL A 1 100 ? 9.696 3.852 -27.124 1.00 92.62 100 VAL A C 1
ATOM 830 O O . VAL A 1 100 ? 10.625 3.741 -27.930 1.00 92.62 100 VAL A O 1
ATOM 833 N N . GLY A 1 101 ? 9.545 4.908 -26.329 1.00 86.75 101 GLY 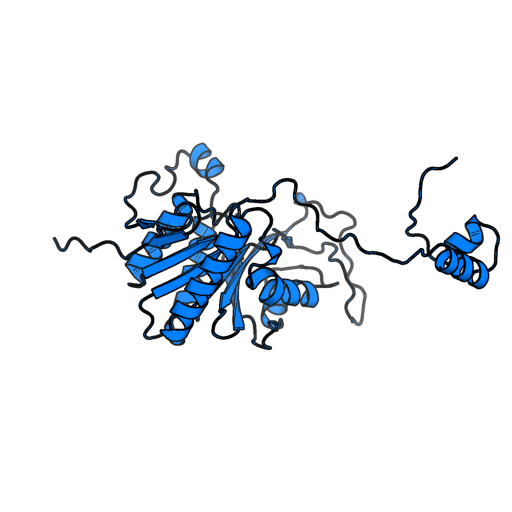A N 1
ATOM 834 C CA . GLY A 1 101 ? 10.477 6.027 -26.295 1.00 86.75 101 GLY A CA 1
ATOM 835 C C . GLY A 1 101 ? 11.922 5.570 -26.080 1.00 86.75 101 GLY A C 1
ATOM 836 O O . GLY A 1 101 ? 12.207 4.654 -25.304 1.00 86.75 101 GLY A O 1
ATOM 837 N N . ILE A 1 102 ? 12.854 6.224 -26.778 1.00 82.81 102 ILE A N 1
ATOM 838 C CA . ILE A 1 102 ? 14.298 5.991 -26.608 1.00 82.81 102 ILE A CA 1
ATOM 839 C C . ILE A 1 102 ? 14.744 6.431 -25.206 1.00 82.81 102 ILE A C 1
ATOM 841 O O . ILE A 1 102 ? 15.631 5.816 -24.605 1.00 82.81 102 ILE A O 1
ATOM 845 N N . TYR A 1 103 ? 14.101 7.474 -24.684 1.00 83.00 103 TYR A N 1
ATOM 846 C CA . TYR A 1 103 ? 14.338 8.035 -23.366 1.00 83.00 103 TYR A CA 1
ATOM 847 C C . TYR A 1 103 ? 13.068 7.952 -22.521 1.00 83.00 103 TYR A C 1
ATOM 849 O O . TYR A 1 103 ? 11.965 8.146 -23.022 1.00 83.00 103 TYR A O 1
ATOM 857 N N . ASP A 1 104 ? 13.240 7.698 -21.225 1.00 82.38 104 ASP A N 1
ATOM 858 C CA . ASP A 1 104 ? 12.145 7.694 -20.254 1.00 82.38 104 ASP A CA 1
ATOM 859 C C . ASP A 1 104 ? 12.124 9.028 -19.478 1.00 82.38 104 ASP A C 1
ATOM 861 O O . ASP A 1 104 ? 12.336 9.054 -18.259 1.00 82.38 104 ASP A O 1
ATOM 865 N N . PHE A 1 105 ? 11.948 10.160 -20.176 1.00 85.25 105 PHE A N 1
ATOM 866 C CA . PHE A 1 105 ? 11.873 11.466 -19.514 1.00 85.25 105 PHE A CA 1
ATOM 867 C C . PHE A 1 105 ? 10.486 11.700 -18.900 1.00 85.25 105 PHE A C 1
ATOM 869 O O . PHE A 1 105 ? 9.472 11.488 -19.562 1.00 85.25 105 PHE A O 1
ATOM 876 N N . PRO A 1 106 ? 10.400 12.200 -17.651 1.00 85.69 106 PRO A N 1
ATOM 877 C CA . PRO A 1 106 ? 9.113 12.538 -17.046 1.00 85.69 106 PRO A CA 1
ATOM 878 C C . PRO A 1 106 ? 8.301 13.596 -17.806 1.00 85.69 106 PRO A C 1
ATOM 880 O O . PRO A 1 106 ? 7.092 13.641 -17.613 1.00 85.69 106 PRO A O 1
ATOM 883 N N . SER A 1 107 ? 8.947 14.450 -18.610 1.00 89.38 107 SER A N 1
ATOM 884 C CA . SER A 1 107 ? 8.297 15.461 -19.459 1.00 89.38 107 SER A CA 1
ATOM 885 C C . SER A 1 107 ? 7.472 14.859 -20.588 1.00 89.38 107 SER A C 1
ATOM 887 O O . SER A 1 107 ? 6.523 15.487 -21.040 1.00 89.38 107 SER A O 1
ATOM 889 N N . ASP A 1 108 ? 7.827 13.649 -21.015 1.00 88.62 108 ASP A N 1
ATOM 890 C CA . ASP A 1 108 ? 7.223 12.980 -22.167 1.00 88.62 108 ASP A CA 1
ATOM 891 C C . ASP A 1 108 ? 6.039 12.102 -21.731 1.00 88.62 108 ASP A C 1
ATOM 893 O O . ASP A 1 108 ? 5.467 11.367 -22.530 1.00 88.62 108 ASP A O 1
ATOM 897 N N . ALA A 1 109 ? 5.717 12.110 -20.434 1.00 92.56 109 ALA A N 1
ATOM 898 C CA . ALA A 1 109 ? 4.669 11.288 -19.859 1.00 92.56 109 ALA A CA 1
ATOM 899 C C . ALA A 1 109 ? 3.325 12.017 -19.902 1.00 92.56 109 ALA A C 1
ATOM 901 O O . ALA A 1 109 ? 3.214 13.145 -19.424 1.00 92.56 109 ALA A O 1
ATOM 902 N N . ASP A 1 110 ? 2.278 11.315 -20.333 1.00 92.00 110 ASP A N 1
ATOM 903 C CA . ASP A 1 110 ? 0.891 11.808 -20.308 1.00 92.00 110 ASP A CA 1
ATOM 904 C C . ASP A 1 110 ? 0.376 12.019 -18.875 1.00 92.00 110 ASP A C 1
ATOM 906 O O . ASP A 1 110 ? -0.638 12.669 -18.619 1.00 92.00 110 ASP A O 1
ATOM 910 N N . GLY A 1 111 ? 1.073 11.428 -17.908 1.00 94.12 111 GLY A N 1
ATOM 911 C CA . GLY A 1 111 ? 0.803 11.579 -16.497 1.00 94.12 111 GLY A CA 1
ATOM 912 C C . GLY A 1 111 ? 1.587 10.573 -15.679 1.00 94.12 111 GLY A C 1
ATOM 913 O O . GLY A 1 111 ? 2.533 9.931 -16.139 1.00 94.12 111 GLY A O 1
ATOM 914 N N . VAL A 1 112 ? 1.171 10.413 -14.427 1.00 95.12 112 VAL A N 1
ATOM 915 C CA . VAL A 1 112 ? 1.749 9.411 -13.535 1.00 95.12 112 VAL A CA 1
ATOM 916 C C . VAL A 1 112 ? 0.700 8.517 -12.925 1.00 95.12 112 VAL A C 1
ATOM 918 O O . VAL A 1 112 ? -0.468 8.882 -12.796 1.00 95.12 112 VAL A O 1
ATOM 921 N N . ALA A 1 113 ? 1.147 7.330 -12.541 1.00 96.50 113 ALA A N 1
ATOM 922 C CA . ALA A 1 113 ? 0.365 6.351 -11.823 1.00 96.50 113 ALA A CA 1
ATOM 923 C C . ALA A 1 113 ? 1.082 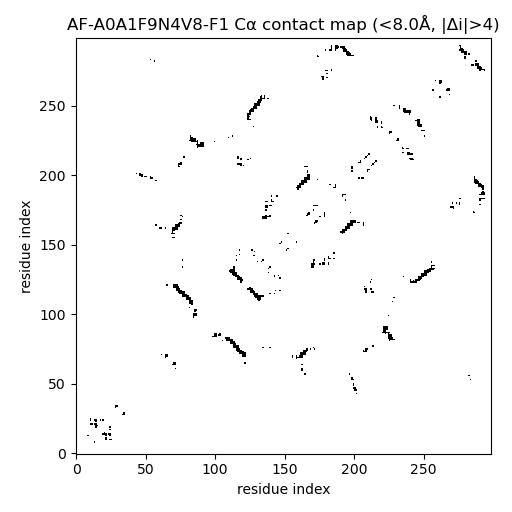5.990 -10.523 1.00 96.50 113 ALA A C 1
ATOM 925 O O . ALA A 1 113 ? 2.244 5.578 -10.517 1.00 96.50 113 ALA A O 1
ATOM 926 N N . ILE A 1 114 ? 0.372 6.132 -9.409 1.00 95.75 114 ILE A N 1
ATOM 927 C CA . ILE A 1 114 ? 0.843 5.770 -8.072 1.00 95.75 114 ILE A CA 1
ATOM 928 C C . ILE A 1 114 ? -0.095 4.693 -7.525 1.00 95.75 114 ILE A C 1
ATOM 930 O O . ILE A 1 114 ? -1.153 5.015 -6.978 1.00 95.75 114 ILE A O 1
ATOM 934 N N . PRO A 1 115 ? 0.248 3.405 -7.687 1.00 96.81 115 PRO A N 1
ATOM 935 C CA . PRO A 1 115 ? -0.550 2.317 -7.143 1.00 96.81 115 PRO A CA 1
ATOM 936 C C . PRO A 1 115 ? -0.420 2.262 -5.616 1.00 96.81 115 PRO A C 1
ATOM 938 O O . PRO A 1 115 ? 0.647 1.953 -5.093 1.00 96.81 115 PRO A O 1
ATOM 941 N N . TYR A 1 116 ? -1.511 2.500 -4.894 1.00 97.75 116 TYR A N 1
ATOM 942 C CA . TYR A 1 116 ? -1.624 2.221 -3.465 1.00 97.75 116 TYR A CA 1
ATOM 943 C C . TYR A 1 116 ? -2.348 0.894 -3.260 1.00 97.75 116 TYR A C 1
ATOM 945 O O . TYR A 1 116 ? -3.507 0.735 -3.652 1.00 97.75 116 TYR A O 1
ATOM 953 N N . GLY A 1 117 ? -1.642 -0.079 -2.696 1.00 97.62 117 GLY A N 1
ATOM 954 C CA . GLY A 1 117 ? -2.103 -1.446 -2.526 1.00 97.62 117 GLY A CA 1
ATOM 955 C C . GLY A 1 117 ? -2.700 -1.664 -1.145 1.00 97.62 117 GLY A C 1
ATOM 956 O O . GLY A 1 117 ? -2.122 -1.267 -0.137 1.00 97.62 117 GLY A O 1
ATOM 957 N N . ILE A 1 118 ? -3.843 -2.337 -1.111 1.00 98.25 118 ILE A N 1
ATOM 958 C CA . ILE A 1 118 ? -4.486 -2.868 0.083 1.00 98.25 118 ILE A CA 1
ATOM 959 C C . ILE A 1 118 ? -4.638 -4.369 -0.143 1.00 98.25 118 ILE A C 1
ATOM 961 O O . ILE A 1 118 ? -5.393 -4.808 -1.010 1.00 98.25 118 ILE A O 1
ATOM 965 N N . TYR A 1 119 ? -3.887 -5.156 0.615 1.00 98.06 119 TYR A N 1
ATOM 966 C CA . TYR A 1 119 ? -3.985 -6.608 0.609 1.00 98.06 119 TYR A CA 1
ATOM 967 C C . TYR A 1 119 ? -4.736 -7.063 1.856 1.00 98.06 119 TYR A C 1
ATOM 969 O O . TYR A 1 119 ? -4.259 -6.863 2.975 1.00 98.06 119 TYR A O 1
ATOM 977 N N . ASP A 1 120 ? -5.898 -7.678 1.665 1.00 97.38 120 ASP A N 1
ATOM 978 C CA . ASP A 1 120 ? -6.651 -8.296 2.748 1.00 97.38 120 ASP A CA 1
ATOM 979 C C . ASP A 1 120 ? -5.946 -9.590 3.164 1.00 97.38 120 ASP A C 1
ATOM 981 O O . ASP A 1 120 ? -5.922 -10.579 2.434 1.00 97.38 120 ASP A O 1
ATOM 985 N N . VAL A 1 121 ? -5.334 -9.589 4.344 1.00 96.75 121 VAL A N 1
ATOM 986 C CA . VAL A 1 121 ? -4.559 -10.725 4.851 1.00 96.75 121 VAL A CA 1
ATOM 987 C C . VAL A 1 121 ? -5.467 -11.890 5.237 1.00 96.75 121 VAL A C 1
ATOM 989 O O . VAL A 1 121 ? -5.014 -13.033 5.185 1.00 96.75 121 VAL A O 1
ATOM 992 N N . THR A 1 122 ? -6.721 -11.619 5.600 1.00 93.94 122 THR A N 1
ATOM 993 C CA . THR A 1 122 ? -7.674 -12.646 6.041 1.00 93.94 122 THR A CA 1
ATOM 994 C C . THR A 1 122 ? -8.213 -13.464 4.871 1.00 93.94 122 THR A C 1
ATOM 996 O O . THR A 1 122 ? -8.400 -14.668 5.005 1.00 93.94 122 THR A O 1
ATOM 999 N N . ARG A 1 123 ? -8.390 -12.835 3.703 1.00 92.62 123 ARG A N 1
ATOM 1000 C CA . ARG A 1 123 ? -8.970 -13.474 2.505 1.00 92.62 123 ARG A CA 1
ATOM 1001 C C . ARG A 1 123 ? -7.990 -13.695 1.364 1.00 92.62 123 ARG A C 1
ATOM 1003 O O . ARG A 1 123 ? -8.208 -14.522 0.487 1.00 92.62 123 ARG A O 1
ATOM 1010 N N . GLY A 1 124 ? -6.908 -12.930 1.359 1.00 94.75 124 GLY A N 1
ATOM 1011 C CA . GLY A 1 124 ? -5.947 -12.873 0.269 1.00 94.75 124 GLY A CA 1
ATOM 1012 C C . GLY A 1 124 ? -6.382 -12.033 -0.932 1.00 94.75 124 GLY A C 1
ATOM 1013 O O . GLY A 1 124 ? -5.725 -12.073 -1.973 1.00 94.75 124 GLY A O 1
ATOM 1014 N N . ASP A 1 125 ? -7.455 -11.256 -0.792 1.00 94.62 125 ASP A N 1
ATOM 1015 C CA . ASP A 1 125 ? -7.949 -10.360 -1.833 1.00 94.62 125 ASP A CA 1
ATOM 1016 C C . ASP A 1 125 ? -7.038 -9.130 -1.992 1.00 94.62 125 ASP A C 1
ATOM 1018 O O . ASP A 1 125 ? -6.539 -8.556 -1.021 1.00 94.62 125 ASP A O 1
ATOM 1022 N N . GLY A 1 126 ? -6.834 -8.704 -3.239 1.00 96.69 126 GLY A N 1
ATOM 1023 C CA . GLY A 1 126 ? -6.078 -7.500 -3.578 1.00 96.69 126 GLY A CA 1
ATOM 1024 C C . GLY A 1 126 ? -6.991 -6.350 -3.989 1.00 96.69 126 GLY A C 1
ATOM 1025 O O . GLY A 1 126 ? -7.903 -6.528 -4.798 1.00 96.69 126 GLY A O 1
ATOM 1026 N N . PHE A 1 127 ? -6.722 -5.146 -3.497 1.00 98.06 127 PHE A N 1
ATOM 1027 C CA . PHE A 1 127 ? -7.373 -3.919 -3.945 1.00 98.06 127 PHE A CA 1
ATOM 1028 C C . PHE A 1 127 ? -6.320 -2.844 -4.192 1.00 98.06 127 PHE A C 1
ATOM 1030 O O . PHE A 1 127 ? -5.459 -2.610 -3.351 1.00 98.06 127 PHE A O 1
ATOM 1037 N N . VAL A 1 128 ? -6.377 -2.184 -5.344 1.00 98.38 128 VAL A N 1
ATOM 1038 C CA . VAL A 1 128 ? -5.419 -1.138 -5.708 1.00 98.38 128 VAL A CA 1
ATOM 1039 C C . VAL A 1 128 ? -6.162 0.143 -6.040 1.00 98.38 128 VAL A C 1
ATOM 1041 O O . VAL A 1 128 ? -7.061 0.146 -6.881 1.00 98.38 128 VAL A O 1
ATOM 1044 N N . VAL A 1 129 ? -5.759 1.243 -5.415 1.00 98.38 129 VAL A N 1
ATOM 1045 C CA . VAL A 1 129 ? -6.139 2.588 -5.849 1.00 98.38 129 VAL A CA 1
ATOM 1046 C C . VAL A 1 129 ? -4.965 3.188 -6.600 1.00 98.38 129 VAL A C 1
ATOM 1048 O O . VAL A 1 129 ? -3.892 3.351 -6.034 1.00 98.38 129 VAL A O 1
ATOM 1051 N N . VAL A 1 130 ? -5.152 3.501 -7.875 1.00 98.12 130 VAL A N 1
ATOM 1052 C CA . VAL A 1 130 ? -4.143 4.168 -8.698 1.00 98.12 130 VAL A CA 1
ATOM 1053 C C . VAL A 1 130 ? -4.399 5.666 -8.615 1.00 98.12 130 VAL A C 1
ATOM 1055 O O . VAL A 1 130 ? -5.403 6.140 -9.134 1.00 98.12 130 VAL A O 1
ATOM 1058 N N . GLY A 1 131 ? -3.528 6.397 -7.926 1.00 97.25 131 GLY A N 1
ATOM 1059 C CA . GLY A 1 131 ? -3.573 7.858 -7.880 1.00 97.25 131 GLY A CA 1
ATOM 1060 C C . GLY A 1 131 ? -2.838 8.472 -9.066 1.00 97.25 131 GLY A C 1
ATOM 1061 O O . GLY A 1 131 ? -1.830 7.919 -9.510 1.00 97.25 131 GLY A O 1
ATOM 1062 N N . THR A 1 132 ? -3.318 9.618 -9.550 1.00 96.38 132 THR A N 1
ATOM 1063 C CA . THR A 1 132 ? -2.713 10.337 -10.689 1.00 96.38 132 THR A CA 1
ATOM 1064 C C . THR A 1 132 ? -1.928 11.594 -10.296 1.00 96.38 132 THR A C 1
ATOM 1066 O O . THR A 1 132 ? -1.442 12.305 -11.167 1.00 96.38 132 THR A O 1
ATOM 1069 N N . SER A 1 133 ? -1.794 11.876 -8.995 1.00 93.88 133 SER A N 1
ATOM 1070 C CA . SER A 1 133 ? -1.088 13.051 -8.460 1.00 93.88 133 SER A CA 1
ATOM 1071 C C . SER A 1 133 ? 0.095 12.647 -7.567 1.00 93.88 133 SER A C 1
ATOM 1073 O O . SER A 1 133 ? 1.127 12.205 -8.076 1.00 93.88 133 SER A O 1
ATOM 1075 N N . HIS A 1 134 ? -0.039 12.744 -6.240 1.00 92.75 134 HIS A N 1
ATOM 1076 C CA . HIS A 1 134 ? 1.047 12.509 -5.284 1.00 92.75 134 HIS A CA 1
ATOM 1077 C C . HIS A 1 134 ? 0.726 11.412 -4.263 1.00 92.75 134 HIS A C 1
ATOM 1079 O O . HIS A 1 134 ? -0.414 11.222 -3.838 1.00 92.75 134 HIS A O 1
ATOM 1085 N N . ASN A 1 135 ? 1.772 10.720 -3.800 1.00 94.06 135 ASN A N 1
ATOM 1086 C CA . ASN A 1 135 ? 1.676 9.759 -2.703 1.00 94.06 135 ASN A CA 1
ATOM 1087 C C . ASN A 1 135 ? 1.696 10.483 -1.345 1.00 94.06 135 ASN A C 1
ATOM 1089 O O . ASN A 1 135 ? 2.750 10.608 -0.717 1.00 94.06 135 ASN A O 1
ATOM 1093 N N . THR A 1 136 ? 0.543 10.977 -0.898 1.00 94.94 136 THR A N 1
ATOM 1094 C CA . THR A 1 136 ? 0.400 11.708 0.374 1.00 94.94 136 THR A CA 1
ATOM 1095 C C . THR A 1 136 ? -0.354 10.892 1.428 1.00 94.94 136 THR A C 1
ATOM 1097 O O . THR A 1 136 ? -1.061 9.940 1.085 1.00 94.94 136 THR A O 1
ATOM 1100 N N . PRO A 1 137 ? -0.275 11.261 2.721 1.00 95.06 137 PRO A N 1
ATOM 1101 C CA . PRO A 1 137 ? -1.115 10.645 3.748 1.00 95.06 137 PRO A CA 1
ATOM 1102 C C . PRO A 1 137 ? -2.620 10.749 3.480 1.00 95.06 137 PRO A C 1
ATOM 1104 O O . PRO A 1 137 ? -3.368 9.811 3.760 1.00 95.06 137 PRO A O 1
ATOM 1107 N N . ALA A 1 138 ? -3.062 11.859 2.884 1.00 94.69 138 ALA A N 1
ATOM 1108 C CA . ALA A 1 138 ? -4.452 12.047 2.482 1.00 94.69 138 ALA A CA 1
ATOM 1109 C C . ALA A 1 138 ? -4.857 11.046 1.388 1.00 94.69 138 ALA A C 1
ATOM 1111 O O . ALA A 1 138 ? -5.888 10.388 1.511 1.00 94.69 138 ALA A O 1
ATOM 1112 N N . PHE A 1 139 ? -4.005 10.849 0.375 1.00 96.69 139 PHE A N 1
ATOM 1113 C CA . PHE A 1 139 ? -4.227 9.838 -0.659 1.00 96.69 139 PHE A CA 1
ATOM 1114 C C . PHE A 1 139 ? -4.286 8.421 -0.071 1.00 96.69 139 PHE A C 1
ATOM 1116 O O . PHE A 1 139 ? -5.235 7.682 -0.334 1.00 96.69 139 PHE A O 1
ATOM 1123 N N . ALA A 1 140 ? -3.312 8.059 0.768 1.00 97.50 140 ALA A N 1
ATOM 1124 C CA . ALA A 1 140 ? -3.202 6.733 1.372 1.00 97.50 140 ALA A CA 1
ATOM 1125 C C . ALA A 1 140 ? -4.420 6.371 2.247 1.00 97.50 140 ALA A C 1
ATOM 1127 O O . ALA A 1 140 ? -5.003 5.293 2.114 1.00 97.50 140 ALA A O 1
ATOM 1128 N N . THR A 1 141 ? -4.858 7.291 3.110 1.00 97.56 141 THR A N 1
ATOM 1129 C CA . THR A 1 141 ? -6.045 7.087 3.962 1.00 97.56 141 THR A CA 1
ATOM 1130 C C . THR A 1 141 ? -7.330 7.050 3.139 1.00 97.56 141 THR A C 1
ATOM 1132 O O . THR A 1 141 ? -8.183 6.184 3.344 1.00 97.56 141 THR A O 1
ATOM 1135 N N . ASN A 1 142 ? -7.449 7.900 2.120 1.00 97.62 142 ASN A N 1
ATOM 1136 C CA . ASN A 1 142 ? -8.554 7.824 1.174 1.00 97.62 142 ASN A CA 1
ATOM 1137 C C . ASN A 1 142 ? -8.580 6.490 0.402 1.00 97.62 142 ASN A C 1
ATOM 1139 O O . ASN A 1 142 ? -9.665 5.951 0.179 1.00 97.62 142 ASN A O 1
ATOM 1143 N N . ALA A 1 143 ? -7.426 5.923 0.040 1.00 98.31 143 ALA A N 1
ATOM 1144 C CA . ALA A 1 143 ? -7.358 4.623 -0.622 1.00 98.31 143 ALA A CA 1
ATOM 1145 C C . ALA A 1 143 ? -7.894 3.493 0.276 1.00 98.31 143 ALA A C 1
ATOM 1147 O O . ALA A 1 143 ? -8.686 2.664 -0.178 1.00 98.31 143 ALA A O 1
ATOM 1148 N N . ILE A 1 144 ? -7.551 3.515 1.568 1.00 98.56 144 ILE A N 1
ATOM 1149 C CA . ILE A 1 144 ? -8.094 2.586 2.573 1.00 98.56 144 ILE A CA 1
ATOM 1150 C C . ILE A 1 144 ? -9.605 2.770 2.727 1.00 98.56 144 ILE A C 1
ATOM 1152 O O . ILE A 1 144 ? -10.355 1.795 2.703 1.00 98.56 144 ILE A O 1
ATOM 1156 N N . HIS A 1 145 ? -10.081 4.012 2.819 1.00 98.12 145 HIS A N 1
ATOM 1157 C CA . HIS A 1 145 ? -11.514 4.285 2.907 1.00 98.12 145 HIS A CA 1
ATOM 1158 C C . HIS A 1 145 ? -12.267 3.812 1.652 1.00 98.12 145 HIS A C 1
ATOM 1160 O O . HIS A 1 145 ? -13.362 3.254 1.749 1.00 98.12 145 HIS A O 1
ATOM 1166 N N . LYS A 1 146 ? -11.674 3.987 0.464 1.00 98.31 146 LYS A N 1
ATOM 1167 C CA . LYS A 1 146 ? -12.239 3.503 -0.798 1.00 98.31 146 LYS A CA 1
ATOM 1168 C C . LYS A 1 146 ? -12.329 1.979 -0.819 1.00 98.31 146 LYS A C 1
ATOM 1170 O O . LYS A 1 146 ? -13.376 1.464 -1.212 1.00 98.31 146 LYS A O 1
ATOM 1175 N N . TRP A 1 147 ? -11.285 1.277 -0.373 1.00 98.19 147 TRP A N 1
ATOM 1176 C CA . TRP A 1 147 ? -11.321 -0.176 -0.196 1.00 98.19 147 TRP A CA 1
ATOM 1177 C C . TRP A 1 147 ? -12.447 -0.589 0.756 1.00 98.19 147 TRP A C 1
ATOM 1179 O O . TRP A 1 147 ? -13.256 -1.444 0.392 1.00 98.19 147 TRP A O 1
ATOM 1189 N N . TRP A 1 148 ? -12.556 0.053 1.924 1.00 97.88 148 TRP A N 1
ATOM 1190 C CA . TRP A 1 148 ? -13.602 -0.258 2.898 1.00 97.88 148 TRP A CA 1
ATOM 1191 C C . TRP A 1 148 ? -14.996 -0.137 2.276 1.00 97.88 148 TRP A C 1
ATOM 1193 O O . TRP A 1 148 ? -15.779 -1.079 2.323 1.00 97.88 148 TRP A O 1
ATOM 1203 N N . ARG A 1 149 ? -15.288 0.978 1.596 1.00 97.12 149 ARG A N 1
ATOM 1204 C CA . ARG A 1 149 ? -16.597 1.202 0.963 1.00 97.12 149 ARG A CA 1
ATOM 1205 C C . ARG A 1 149 ? -16.900 0.249 -0.194 1.00 97.12 149 ARG A C 1
ATOM 1207 O O . ARG A 1 149 ? -18.058 -0.097 -0.387 1.00 97.12 149 ARG A O 1
ATOM 1214 N N . ALA A 1 150 ? -15.897 -0.114 -0.992 1.00 96.25 150 ALA A N 1
ATOM 1215 C CA . ALA A 1 150 ? -16.097 -0.854 -2.241 1.00 96.25 150 ALA A CA 1
ATOM 1216 C C . ALA A 1 150 ? -15.937 -2.379 -2.109 1.00 96.25 150 ALA A C 1
ATOM 1218 O O . ALA A 1 150 ? -16.329 -3.119 -3.012 1.00 96.25 150 ALA A O 1
ATOM 1219 N N . ALA A 1 151 ? -15.291 -2.856 -1.046 1.00 94.56 151 ALA A N 1
ATOM 1220 C CA . ALA A 1 151 ? -15.000 -4.275 -0.863 1.00 94.56 151 ALA A CA 1
ATOM 1221 C C . ALA A 1 151 ? -14.981 -4.698 0.609 1.00 94.56 151 ALA A C 1
ATOM 1223 O O . ALA A 1 151 ? -15.560 -5.726 0.935 1.00 94.56 151 ALA A O 1
ATOM 1224 N N . GLY A 1 152 ? -14.337 -3.924 1.488 1.00 95.38 152 GLY A N 1
ATOM 1225 C CA . GLY A 1 152 ? -14.138 -4.319 2.885 1.00 95.38 152 GLY A CA 1
ATOM 1226 C C . GLY A 1 152 ? -15.448 -4.490 3.655 1.00 95.38 152 GLY A C 1
ATOM 1227 O O . GLY A 1 152 ? -15.678 -5.546 4.230 1.00 95.38 152 GLY A O 1
ATOM 1228 N N . ARG A 1 153 ? -16.343 -3.497 3.606 1.00 95.69 153 ARG A N 1
ATOM 1229 C CA . ARG A 1 153 ? -17.580 -3.452 4.402 1.00 95.69 153 ARG A CA 1
ATOM 1230 C C . ARG A 1 153 ? -18.536 -4.604 4.107 1.00 95.69 153 ARG A C 1
ATOM 1232 O O . ARG A 1 153 ? -19.135 -5.130 5.030 1.00 95.69 153 ARG A O 1
ATOM 1239 N N . SER A 1 154 ? -18.708 -4.985 2.841 1.00 94.38 154 SER A N 1
ATOM 1240 C CA . SER A 1 154 ? -19.649 -6.058 2.482 1.00 94.38 154 SER A CA 1
ATOM 1241 C C . SER A 1 154 ? -19.151 -7.439 2.904 1.00 94.38 154 SER A C 1
ATOM 1243 O O . SER A 1 154 ? -19.934 -8.371 3.003 1.00 94.38 154 SER A O 1
ATOM 1245 N N . VAL A 1 155 ? -17.840 -7.581 3.088 1.00 93.94 155 VAL A N 1
ATOM 1246 C CA . VAL A 1 155 ? -17.190 -8.855 3.399 1.00 93.94 155 VAL A CA 1
ATOM 1247 C C . VAL A 1 155 ? -16.888 -8.983 4.892 1.00 93.94 155 VAL A C 1
ATOM 1249 O O . VAL A 1 155 ? -16.916 -10.082 5.433 1.00 93.94 155 VAL A O 1
ATOM 1252 N N . HIS A 1 156 ? -16.641 -7.856 5.554 1.00 95.25 156 HIS A N 1
ATOM 1253 C CA . HIS A 1 156 ? -16.379 -7.735 6.985 1.00 95.25 156 HIS A CA 1
ATOM 1254 C C . HIS A 1 156 ? -17.524 -6.969 7.657 1.00 95.25 156 HIS A C 1
ATOM 1256 O O . HIS A 1 156 ? -17.298 -5.937 8.287 1.00 95.25 156 HIS A O 1
ATOM 1262 N N . ALA A 1 157 ? -18.761 -7.436 7.455 1.00 91.56 157 ALA A N 1
ATOM 1263 C CA . ALA A 1 157 ? -19.977 -6.712 7.839 1.00 91.56 157 ALA A CA 1
ATOM 1264 C C . ALA A 1 157 ? -20.061 -6.427 9.350 1.00 91.56 157 ALA A C 1
ATOM 1266 O O . ALA A 1 157 ? -20.449 -5.327 9.738 1.00 91.56 157 ALA A O 1
ATOM 1267 N N . ASP A 1 158 ? -19.608 -7.373 10.176 1.00 93.31 158 ASP A N 1
ATOM 1268 C CA . ASP A 1 158 ? -19.644 -7.285 11.644 1.00 93.31 158 ASP A CA 1
ATOM 1269 C C . ASP A 1 158 ? -18.341 -6.750 12.259 1.00 93.31 158 ASP A C 1
ATOM 1271 O O . ASP A 1 158 ? -18.130 -6.825 13.476 1.00 93.31 158 ASP A O 1
ATOM 1275 N N . ALA A 1 159 ? -17.425 -6.234 11.434 1.00 97.00 159 ALA A N 1
ATOM 1276 C CA . ALA A 1 159 ? -16.159 -5.729 11.937 1.00 97.00 159 ALA A CA 1
ATOM 1277 C C . ALA A 1 159 ? -16.371 -4.496 12.818 1.00 97.00 159 ALA A C 1
ATOM 1279 O O . ALA A 1 159 ? -17.006 -3.515 12.433 1.00 97.00 159 ALA A O 1
ATOM 1280 N N . ARG A 1 160 ? -15.759 -4.541 13.999 1.00 97.69 160 ARG A N 1
ATOM 1281 C CA . ARG A 1 160 ? -15.685 -3.427 14.955 1.00 97.69 160 ARG A CA 1
ATOM 1282 C C . ARG A 1 160 ? -14.270 -2.871 15.050 1.00 97.69 160 ARG A C 1
ATOM 1284 O O . ARG A 1 160 ? -14.060 -1.751 15.512 1.00 97.69 160 ARG A O 1
ATOM 1291 N N . GLU A 1 161 ? -13.293 -3.655 14.612 1.00 98.38 161 GLU A N 1
ATOM 1292 C CA . GLU A 1 161 ? -11.881 -3.322 14.644 1.00 98.38 161 GLU A CA 1
ATOM 1293 C C . GLU A 1 161 ? -11.233 -3.605 13.286 1.00 98.38 161 GLU A C 1
ATOM 1295 O O . GLU A 1 161 ? -11.625 -4.522 12.570 1.00 98.38 161 GLU A O 1
ATOM 1300 N N . LEU A 1 162 ? -10.199 -2.842 12.943 1.00 98.69 162 LEU A N 1
ATOM 1301 C CA . LEU A 1 162 ? -9.381 -3.053 11.752 1.00 98.69 162 LEU A CA 1
ATOM 1302 C C . LEU A 1 162 ? -7.906 -3.017 12.138 1.00 98.69 162 LEU A C 1
ATOM 1304 O O . LEU A 1 162 ? -7.447 -2.028 12.706 1.00 98.69 162 LEU A O 1
ATOM 1308 N N . LEU A 1 163 ? -7.155 -4.064 11.790 1.00 98.81 163 LEU A N 1
ATOM 1309 C CA . LEU A 1 163 ? -5.697 -4.061 11.907 1.00 98.81 163 LEU A CA 1
ATOM 1310 C C . LEU A 1 163 ? -5.063 -3.665 10.573 1.00 98.81 163 LEU A C 1
ATOM 1312 O O . LEU A 1 163 ? -5.274 -4.326 9.558 1.00 98.81 163 LEU A O 1
ATOM 1316 N N . ILE A 1 164 ? -4.235 -2.623 10.589 1.00 98.69 164 ILE A N 1
ATOM 1317 C CA . ILE A 1 164 ? -3.462 -2.147 9.441 1.00 98.69 164 ILE A CA 1
ATOM 1318 C C . ILE A 1 164 ? -1.980 -2.436 9.676 1.00 98.69 164 ILE A C 1
ATOM 1320 O O . ILE A 1 164 ? -1.371 -1.924 10.615 1.00 98.69 164 ILE A O 1
ATOM 1324 N N . LEU A 1 165 ? -1.389 -3.230 8.790 1.00 98.38 165 LEU A N 1
ATOM 1325 C CA . LEU A 1 165 ? 0.047 -3.470 8.719 1.00 98.38 165 LEU A CA 1
ATOM 1326 C C . LEU A 1 165 ? 0.652 -2.512 7.688 1.00 98.38 165 LEU A C 1
ATOM 1328 O O . LEU A 1 165 ? 0.292 -2.571 6.510 1.00 98.38 165 LEU A O 1
ATOM 1332 N N . ALA A 1 166 ? 1.552 -1.636 8.123 1.00 96.12 166 ALA A N 1
ATOM 1333 C CA . ALA A 1 166 ? 2.155 -0.599 7.283 1.00 96.12 166 ALA A CA 1
ATOM 1334 C C . ALA A 1 166 ? 3.679 -0.598 7.428 1.00 96.12 166 ALA A C 1
ATOM 1336 O O . ALA A 1 166 ? 4.214 -1.028 8.442 1.00 96.12 166 ALA A O 1
ATOM 1337 N N . ASP A 1 167 ? 4.406 -0.131 6.423 1.00 89.25 167 ASP A N 1
ATOM 1338 C CA . ASP A 1 167 ? 5.873 -0.114 6.408 1.00 89.25 167 ASP A CA 1
ATOM 1339 C C . ASP A 1 167 ? 6.489 1.215 6.891 1.00 89.25 167 ASP A C 1
ATOM 1341 O O . ASP A 1 167 ? 7.713 1.353 6.940 1.00 89.25 167 ASP A O 1
ATOM 1345 N N . SER A 1 168 ? 5.642 2.170 7.288 1.00 87.50 168 SER A N 1
ATOM 1346 C CA . SER A 1 168 ? 6.017 3.518 7.723 1.00 87.50 168 SER A CA 1
ATOM 1347 C C . SER A 1 168 ? 6.808 4.318 6.667 1.00 87.50 168 SER A C 1
ATOM 1349 O O . SER A 1 168 ? 7.683 5.118 7.022 1.00 87.50 168 SER A O 1
ATOM 1351 N N . GLY A 1 169 ? 6.496 4.124 5.383 1.00 85.19 169 GLY A N 1
ATOM 1352 C CA . GLY A 1 169 ? 6.911 4.973 4.268 1.00 85.19 169 GLY A CA 1
ATOM 1353 C C . GLY A 1 169 ? 6.376 6.415 4.329 1.00 85.19 169 GLY A C 1
ATOM 1354 O O . GLY A 1 169 ? 5.779 6.863 5.308 1.00 85.19 169 GLY A O 1
ATOM 1355 N N . SER A 1 170 ? 6.614 7.193 3.268 1.00 81.62 170 SER A N 1
ATOM 1356 C CA . SER A 1 170 ? 6.359 8.645 3.263 1.00 81.62 170 SER A CA 1
ATOM 1357 C C . SER A 1 170 ? 4.889 9.027 3.486 1.00 81.62 170 SER A C 1
ATOM 1359 O O . SER A 1 170 ? 4.618 10.030 4.142 1.00 81.62 170 SER A O 1
ATOM 1361 N N . SER A 1 171 ? 3.940 8.236 2.979 1.00 90.19 171 SER A N 1
ATOM 1362 C CA . SER A 1 171 ? 2.502 8.516 3.095 1.00 90.19 171 SER A CA 1
ATOM 1363 C C . SER A 1 171 ? 1.828 7.870 4.307 1.00 90.19 171 SER A C 1
ATOM 1365 O O . SER A 1 171 ? 0.800 8.359 4.759 1.00 90.19 171 SER A O 1
ATOM 1367 N N . ASN A 1 172 ? 2.402 6.813 4.878 1.00 92.56 172 ASN A N 1
ATOM 1368 C CA . ASN A 1 172 ? 1.833 6.068 6.008 1.00 92.56 172 ASN A CA 1
ATOM 1369 C C . ASN A 1 172 ? 2.748 6.093 7.247 1.00 92.56 172 ASN A C 1
ATOM 1371 O O . ASN A 1 172 ? 2.645 5.229 8.110 1.00 92.56 172 ASN A O 1
ATOM 1375 N N . SER A 1 173 ? 3.656 7.069 7.346 1.00 91.69 173 SER A N 1
ATOM 1376 C CA . SER A 1 173 ? 4.634 7.159 8.433 1.00 91.69 173 SER A CA 1
ATOM 1377 C C . SER A 1 173 ? 3.983 7.152 9.817 1.00 91.69 173 SER A C 1
ATOM 1379 O O . SER A 1 173 ? 3.054 7.914 10.094 1.00 91.69 173 SER A O 1
ATOM 1381 N N . ALA A 1 174 ? 4.546 6.369 10.741 1.00 91.19 174 ALA A N 1
ATOM 1382 C CA . ALA A 1 174 ? 4.094 6.307 12.131 1.00 91.19 174 ALA A CA 1
ATOM 1383 C C . ALA A 1 174 ? 4.164 7.666 12.861 1.00 91.19 174 ALA A C 1
ATOM 1385 O O . ALA A 1 174 ? 3.450 7.893 13.842 1.00 91.19 174 ALA A O 1
ATOM 1386 N N . LYS A 1 175 ? 5.015 8.581 12.376 1.00 91.25 175 LYS A N 1
ATOM 1387 C CA . LYS A 1 175 ? 5.180 9.939 12.914 1.00 91.25 175 LYS A CA 1
ATOM 1388 C C . LYS A 1 175 ? 4.267 10.969 12.249 1.00 91.25 175 LYS A C 1
ATOM 1390 O O . LYS A 1 175 ? 4.078 12.042 12.811 1.00 91.25 175 LYS A O 1
ATOM 1395 N N . ALA A 1 176 ? 3.710 10.675 11.075 1.00 91.00 176 ALA A N 1
ATOM 1396 C CA . ALA A 1 176 ? 2.926 11.646 10.324 1.00 91.00 176 ALA A CA 1
ATOM 1397 C C . ALA A 1 176 ? 1.565 11.887 10.994 1.00 91.00 176 ALA A C 1
ATOM 1399 O O . ALA A 1 176 ? 0.723 10.989 11.062 1.00 91.00 176 ALA A O 1
ATOM 1400 N N . HIS A 1 177 ? 1.330 13.121 11.454 1.00 91.56 177 HIS A N 1
ATOM 1401 C CA . HIS A 1 177 ? 0.034 13.525 12.009 1.00 91.56 177 HIS A CA 1
ATOM 1402 C C . HIS A 1 177 ? -1.076 13.404 10.958 1.00 91.56 177 HIS A C 1
ATOM 1404 O O . HIS A 1 177 ? -2.072 12.739 11.216 1.00 91.56 177 HIS A O 1
ATOM 1410 N N . ALA A 1 178 ? -0.848 13.893 9.733 1.00 92.44 178 ALA A N 1
ATOM 1411 C CA . ALA A 1 178 ? -1.821 13.818 8.638 1.00 92.44 178 ALA A CA 1
ATOM 1412 C C . ALA A 1 178 ? -2.294 12.382 8.325 1.00 92.44 178 ALA A C 1
ATOM 1414 O O . ALA A 1 178 ? -3.457 12.175 7.985 1.00 92.44 178 ALA A O 1
ATOM 1415 N N . TRP A 1 179 ? -1.417 11.382 8.477 1.00 95.25 179 TRP A N 1
ATOM 1416 C CA . TRP A 1 179 ? -1.785 9.967 8.351 1.00 95.25 179 TRP A CA 1
ATOM 1417 C C . TRP A 1 179 ? -2.755 9.550 9.461 1.00 95.25 179 TRP A C 1
ATOM 1419 O O . TRP A 1 179 ? -3.835 9.034 9.184 1.00 95.25 179 TRP A O 1
ATOM 1429 N N . LYS A 1 180 ? -2.408 9.833 10.720 1.00 95.50 180 LYS A N 1
ATOM 1430 C CA . LYS A 1 180 ? -3.257 9.518 11.876 1.00 95.50 180 LYS A CA 1
ATOM 1431 C C . LYS A 1 180 ? -4.586 10.279 11.835 1.00 95.50 180 LYS A C 1
ATOM 1433 O O . LYS A 1 180 ? -5.622 9.698 12.131 1.00 95.50 180 LYS A O 1
ATOM 1438 N N . HIS A 1 181 ? -4.578 11.538 11.410 1.00 94.81 181 HIS A N 1
ATOM 1439 C CA . HIS A 1 181 ? -5.785 12.336 11.226 1.00 94.81 181 HIS A CA 1
ATOM 1440 C C . HIS A 1 181 ? -6.693 11.755 10.131 1.00 94.81 181 HIS A C 1
ATOM 1442 O O . HIS A 1 181 ? -7.894 11.604 10.342 1.00 94.81 181 HIS A O 1
ATOM 1448 N N . GLY A 1 182 ? -6.140 11.344 8.986 1.00 95.44 182 GLY A N 1
ATOM 1449 C CA . GLY A 1 182 ? -6.933 10.663 7.961 1.00 95.44 182 GLY A CA 1
ATOM 1450 C C . GLY A 1 182 ? -7.533 9.346 8.472 1.00 95.44 182 GLY A C 1
ATOM 1451 O O . GLY A 1 182 ? -8.706 9.075 8.227 1.00 95.44 182 GLY A O 1
ATOM 1452 N N . LEU A 1 183 ? -6.789 8.565 9.266 1.00 97.50 183 LEU A N 1
ATOM 1453 C CA . LEU A 1 183 ? -7.332 7.377 9.936 1.00 97.50 183 LEU A CA 1
ATOM 1454 C C . LEU A 1 183 ? -8.428 7.718 10.957 1.00 97.50 183 LEU A C 1
ATOM 1456 O O . LEU A 1 183 ? -9.421 7.001 11.020 1.00 97.50 183 LEU A O 1
ATOM 1460 N N . GLN A 1 184 ? -8.302 8.820 11.703 1.00 97.19 184 GLN A N 1
ATOM 1461 C CA . GLN A 1 184 ? -9.357 9.310 12.598 1.00 97.19 184 GLN A CA 1
ATOM 1462 C C . GLN A 1 184 ? -10.653 9.589 11.835 1.00 97.19 184 GLN A C 1
ATOM 1464 O O . GLN A 1 184 ? -11.728 9.201 12.285 1.00 97.19 184 GLN A O 1
ATOM 1469 N N . GLN A 1 185 ? -10.569 10.210 10.657 1.00 95.81 185 GLN A N 1
ATOM 1470 C CA . GLN A 1 185 ? -11.749 10.450 9.824 1.00 95.81 185 GLN A CA 1
ATOM 1471 C C . GLN A 1 185 ? -12.398 9.145 9.351 1.00 95.81 185 GLN A C 1
ATOM 1473 O O . GLN A 1 185 ? -13.624 9.060 9.289 1.00 95.81 185 GLN A O 1
ATOM 1478 N N . ILE A 1 186 ? -11.598 8.121 9.037 1.00 97.19 186 ILE A N 1
ATOM 1479 C CA . ILE A 1 186 ? -12.122 6.790 8.701 1.00 97.19 186 ILE A CA 1
ATOM 1480 C C . ILE A 1 186 ? -12.806 6.175 9.922 1.00 97.19 186 ILE A C 1
ATOM 1482 O O . ILE A 1 186 ? -13.947 5.735 9.801 1.00 97.19 186 ILE A O 1
ATOM 1486 N N . ALA A 1 187 ? -12.154 6.179 11.087 1.00 97.69 187 ALA A N 1
ATOM 1487 C CA . ALA A 1 187 ? -12.713 5.648 12.329 1.00 97.69 187 ALA A CA 1
ATOM 1488 C C . ALA A 1 187 ? -14.057 6.316 12.660 1.00 97.69 187 ALA A C 1
ATOM 1490 O O . ALA A 1 187 ? -15.049 5.626 12.872 1.00 97.69 187 ALA A O 1
ATOM 1491 N N . ASN A 1 188 ? -14.131 7.647 12.575 1.00 96.06 188 ASN A N 1
ATOM 1492 C CA . ASN A 1 188 ? -15.362 8.405 12.817 1.00 96.06 188 ASN A CA 1
ATOM 1493 C C . ASN A 1 188 ? -16.485 8.033 11.840 1.00 96.06 188 ASN A C 1
ATOM 1495 O O . ASN A 1 188 ? -17.628 7.873 12.247 1.00 96.06 188 ASN A O 1
ATOM 1499 N N . ARG A 1 189 ? -16.175 7.886 10.546 1.00 95.44 189 ARG A N 1
ATOM 1500 C CA . ARG A 1 189 ? -17.181 7.585 9.510 1.00 95.44 189 ARG A CA 1
ATOM 1501 C C . ARG A 1 189 ? -17.659 6.139 9.520 1.00 95.44 189 ARG A C 1
ATOM 1503 O O . ARG A 1 189 ? -18.740 5.857 9.017 1.00 95.44 189 ARG A O 1
ATOM 1510 N N . THR A 1 190 ? -16.823 5.221 9.990 1.00 95.50 190 THR A N 1
ATOM 1511 C CA . THR A 1 190 ? -17.075 3.775 9.895 1.00 95.50 190 THR A CA 1
ATOM 1512 C C . THR A 1 190 ? -17.440 3.141 11.229 1.00 95.50 190 THR A C 1
ATOM 1514 O O . THR A 1 190 ? -17.934 2.020 11.231 1.00 95.50 190 THR A O 1
ATOM 1517 N N . GLY A 1 191 ? -17.176 3.819 12.348 1.00 96.00 191 GLY A N 1
ATOM 1518 C CA . GLY A 1 191 ? -17.280 3.248 13.689 1.00 96.00 191 GLY A CA 1
ATOM 1519 C C . GLY A 1 191 ? -16.158 2.261 14.037 1.00 96.00 191 GLY A C 1
ATOM 1520 O O . GLY A 1 191 ? -16.135 1.738 15.148 1.00 96.00 191 GLY A O 1
ATOM 1521 N N . LEU A 1 192 ? -15.209 2.005 13.128 1.00 97.81 192 LEU A N 1
ATOM 1522 C CA . LEU A 1 192 ? -14.123 1.055 13.358 1.00 97.81 192 LEU A CA 1
ATOM 1523 C C . LEU A 1 192 ? -13.077 1.613 14.323 1.00 97.81 192 LEU A C 1
ATOM 1525 O O . LEU A 1 192 ? -12.600 2.740 14.174 1.00 97.81 192 LEU A O 1
ATOM 1529 N N . ARG A 1 193 ? -12.618 0.767 15.246 1.00 98.38 193 ARG A N 1
ATOM 1530 C CA . ARG A 1 193 ? -11.366 0.984 15.982 1.00 98.38 193 ARG A CA 1
ATOM 1531 C C . ARG A 1 193 ? -10.197 0.514 15.123 1.00 98.38 193 ARG A C 1
ATOM 1533 O O . ARG A 1 193 ? -10.088 -0.667 14.806 1.00 98.38 193 ARG A O 1
ATOM 1540 N N . ILE A 1 194 ? -9.316 1.427 14.737 1.00 98.69 194 ILE A N 1
ATOM 1541 C CA . ILE A 1 194 ? -8.231 1.138 13.796 1.00 98.69 194 ILE A CA 1
ATOM 1542 C C . ILE A 1 194 ? -6.924 0.976 14.563 1.00 98.69 194 ILE A C 1
ATOM 1544 O O . ILE A 1 194 ? -6.359 1.954 15.047 1.00 98.69 194 ILE A O 1
ATOM 1548 N N . THR A 1 195 ? -6.413 -0.248 14.646 1.00 98.69 195 THR A N 1
ATOM 1549 C CA . THR A 1 195 ? -5.069 -0.529 15.156 1.00 98.69 195 THR A CA 1
ATOM 1550 C C . THR A 1 195 ? -4.078 -0.524 14.001 1.00 98.69 195 THR A C 1
ATOM 1552 O O . THR A 1 195 ? -4.287 -1.189 12.991 1.00 98.69 195 THR A O 1
ATOM 1555 N N . VAL A 1 196 ? -2.969 0.195 14.146 1.00 98.44 196 VAL A N 1
ATOM 1556 C CA . VAL A 1 196 ? -1.879 0.213 13.169 1.00 98.44 196 VAL A CA 1
ATOM 1557 C C . VAL A 1 196 ? -0.633 -0.382 13.802 1.00 98.44 196 VAL A C 1
ATOM 1559 O O . VAL A 1 196 ? -0.246 0.022 14.899 1.00 98.44 196 VAL A O 1
ATOM 1562 N N . ALA A 1 197 ? 0.001 -1.313 13.094 1.00 97.56 197 ALA A N 1
ATOM 1563 C CA . ALA A 1 197 ? 1.289 -1.883 13.459 1.00 97.56 197 ALA A CA 1
ATOM 1564 C C . ALA A 1 197 ? 2.293 -1.654 12.325 1.00 97.56 197 ALA A C 1
ATOM 1566 O O . ALA A 1 197 ? 2.144 -2.179 11.218 1.00 97.56 197 ALA A O 1
ATOM 1567 N N . HIS A 1 198 ? 3.317 -0.849 12.605 1.00 95.94 198 HIS A N 1
ATOM 1568 C CA . HIS A 1 198 ? 4.339 -0.491 11.626 1.00 95.94 198 HIS A CA 1
ATOM 1569 C C . HIS A 1 198 ? 5.482 -1.505 11.607 1.00 95.94 198 HIS A C 1
ATOM 1571 O O . HIS A 1 198 ? 6.020 -1.874 12.652 1.00 95.94 198 HIS A O 1
ATOM 1577 N N . TYR A 1 199 ? 5.911 -1.937 10.425 1.00 92.25 199 TYR A N 1
ATOM 1578 C CA . TYR A 1 199 ? 7.157 -2.682 10.284 1.00 92.25 199 TYR A CA 1
ATOM 1579 C C . TYR A 1 199 ? 8.346 -1.779 10.639 1.00 92.25 199 TYR A C 1
ATOM 1581 O O . TYR A 1 199 ? 8.349 -0.589 10.316 1.00 92.25 199 TYR A O 1
ATOM 1589 N N . PRO A 1 200 ? 9.389 -2.321 11.291 1.00 86.88 200 PRO A N 1
ATOM 1590 C CA . PRO A 1 200 ? 10.559 -1.530 11.633 1.00 86.88 200 PRO A CA 1
ATOM 1591 C C . PRO A 1 200 ? 11.326 -1.116 10.362 1.00 86.88 200 PRO A C 1
ATOM 1593 O O . PRO A 1 200 ? 11.272 -1.813 9.342 1.00 86.88 200 PRO A O 1
ATOM 1596 N N . PRO A 1 201 ? 12.117 -0.030 10.412 1.00 80.25 201 PRO A N 1
ATOM 1597 C CA . PRO A 1 201 ? 12.915 0.410 9.272 1.00 80.25 201 PRO A CA 1
ATOM 1598 C C . PRO A 1 201 ? 13.773 -0.711 8.662 1.00 80.25 201 PRO A C 1
ATOM 1600 O O . PRO A 1 201 ? 14.411 -1.504 9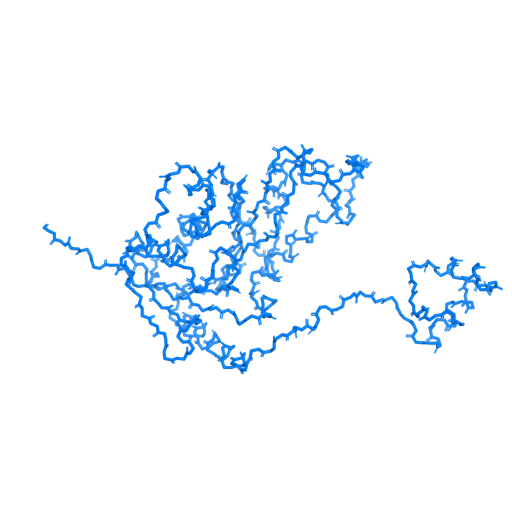.366 1.00 80.25 201 PRO A O 1
ATOM 1603 N N . GLY A 1 202 ? 13.792 -0.780 7.328 1.00 75.69 202 GLY A N 1
ATOM 1604 C CA . GLY A 1 202 ? 14.510 -1.817 6.580 1.00 75.69 202 GLY A CA 1
ATOM 1605 C C . GLY A 1 202 ? 13.837 -3.196 6.594 1.00 75.69 202 GLY A C 1
ATOM 1606 O O . GLY A 1 202 ? 14.464 -4.181 6.196 1.00 75.69 202 GLY A O 1
ATOM 1607 N N . ALA A 1 203 ? 12.583 -3.287 7.048 1.00 82.62 203 ALA A N 1
ATOM 1608 C CA . ALA A 1 203 ? 11.809 -4.524 7.090 1.00 82.62 203 ALA A CA 1
ATOM 1609 C C . ALA A 1 203 ? 10.576 -4.530 6.163 1.00 82.62 203 ALA A C 1
ATOM 1611 O O . ALA A 1 203 ? 9.806 -5.485 6.227 1.00 82.62 203 ALA A O 1
ATOM 1612 N N . SER A 1 204 ? 10.422 -3.541 5.268 1.00 77.38 204 SER A N 1
ATOM 1613 C CA . SER A 1 204 ? 9.280 -3.428 4.336 1.00 77.38 204 SER A CA 1
ATOM 1614 C C . SER A 1 204 ? 9.049 -4.690 3.500 1.00 77.38 204 SER A C 1
ATOM 1616 O O . SER A 1 204 ? 7.912 -5.088 3.294 1.00 77.38 204 SER A O 1
ATOM 1618 N N . LYS A 1 205 ? 10.113 -5.425 3.142 1.00 81.44 205 LYS A N 1
ATOM 1619 C CA . LYS A 1 205 ? 10.020 -6.714 2.426 1.00 81.44 205 LYS A CA 1
ATOM 1620 C C . LYS A 1 205 ? 9.121 -7.763 3.103 1.00 81.44 205 LYS A C 1
ATOM 1622 O O . LYS A 1 205 ? 8.695 -8.709 2.446 1.00 81.44 205 LYS A O 1
ATOM 1627 N N . TRP A 1 206 ? 8.903 -7.646 4.414 1.00 87.69 206 TRP A N 1
ATOM 1628 C CA . TRP A 1 206 ? 8.074 -8.562 5.196 1.00 87.69 206 TRP A CA 1
ATOM 1629 C C . TRP A 1 206 ? 6.612 -8.116 5.297 1.00 87.69 206 TRP A C 1
ATOM 1631 O O . TRP A 1 206 ? 5.790 -8.872 5.814 1.00 87.69 206 TRP A O 1
ATOM 1641 N N . ASN A 1 207 ? 6.285 -6.924 4.795 1.00 93.06 207 ASN A N 1
ATOM 1642 C CA . ASN A 1 207 ? 4.917 -6.450 4.649 1.00 93.06 207 ASN A CA 1
ATOM 1643 C C . ASN A 1 207 ? 4.198 -7.313 3.588 1.00 93.06 207 ASN A C 1
ATOM 1645 O O . ASN A 1 207 ? 4.691 -7.400 2.461 1.00 93.06 207 ASN A O 1
ATOM 1649 N N . PRO A 1 208 ? 3.083 -8.001 3.908 1.00 95.06 208 PRO A N 1
ATOM 1650 C CA . PRO A 1 208 ? 2.430 -8.939 2.993 1.00 95.06 208 PRO A CA 1
ATOM 1651 C C . PRO A 1 208 ? 2.099 -8.368 1.611 1.00 95.06 208 PRO A C 1
ATOM 1653 O O . PRO A 1 208 ? 2.284 -9.058 0.612 1.00 95.06 208 PRO A O 1
ATOM 1656 N N . VAL A 1 209 ? 1.650 -7.115 1.538 1.00 95.12 209 VAL A N 1
ATOM 1657 C CA . VAL A 1 209 ? 1.273 -6.426 0.296 1.00 95.12 209 VAL A CA 1
ATOM 1658 C C . VAL A 1 209 ? 2.402 -6.418 -0.739 1.00 9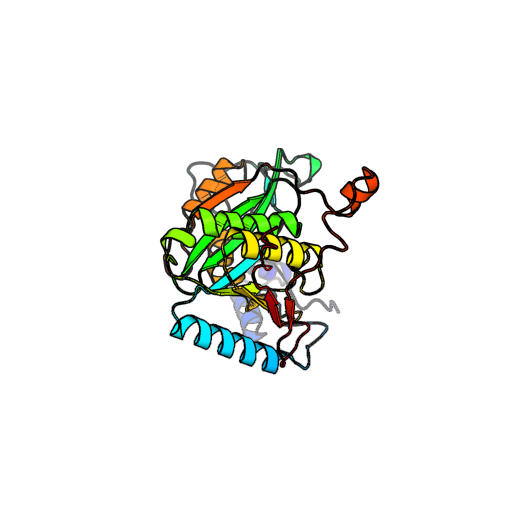5.12 209 VAL A C 1
ATOM 1660 O O . VAL A 1 209 ? 2.144 -6.597 -1.927 1.00 95.12 209 VAL A O 1
ATOM 1663 N N . GLU A 1 210 ? 3.660 -6.330 -0.305 1.00 92.12 210 GLU A N 1
ATOM 1664 C CA . GLU A 1 210 ? 4.819 -6.244 -1.198 1.00 92.12 210 GLU A CA 1
ATOM 1665 C C . GLU A 1 210 ? 4.983 -7.501 -2.056 1.00 92.12 210 GLU A C 1
ATOM 1667 O O . GLU A 1 210 ? 5.136 -7.438 -3.275 1.00 92.12 210 GLU A O 1
ATOM 1672 N N . HIS A 1 211 ? 4.899 -8.677 -1.440 1.00 90.06 211 HIS A N 1
ATOM 1673 C CA . HIS A 1 211 ? 5.132 -9.943 -2.135 1.00 90.06 211 HIS A CA 1
ATOM 1674 C C . HIS A 1 211 ? 3.841 -10.670 -2.520 1.00 90.06 211 HIS A C 1
ATOM 1676 O O . HIS A 1 211 ? 3.871 -11.456 -3.463 1.00 90.06 211 HIS A O 1
ATOM 1682 N N . ARG A 1 212 ? 2.713 -10.402 -1.847 1.00 94.00 212 ARG A N 1
ATOM 1683 C CA . ARG A 1 212 ? 1.425 -11.059 -2.133 1.00 94.00 212 ARG A CA 1
ATOM 1684 C C . ARG A 1 212 ? 0.532 -10.299 -3.107 1.00 94.00 212 ARG A C 1
ATOM 1686 O O . ARG A 1 212 ? -0.314 -10.924 -3.745 1.00 94.00 212 ARG A O 1
ATOM 1693 N N . LEU A 1 213 ? 0.729 -8.985 -3.238 1.00 95.50 213 LEU A N 1
ATOM 1694 C CA . LEU A 1 213 ? 0.003 -8.133 -4.182 1.00 95.50 213 LEU A CA 1
ATOM 1695 C C . LEU A 1 213 ? 0.949 -7.520 -5.220 1.00 95.50 213 LEU A C 1
ATOM 1697 O O . LEU A 1 213 ? 0.792 -7.756 -6.417 1.00 95.50 213 LEU A O 1
ATOM 1701 N N . PHE A 1 214 ? 1.968 -6.775 -4.789 1.00 94.62 214 PHE A N 1
ATOM 1702 C CA . PHE A 1 214 ? 2.831 -6.039 -5.713 1.00 94.62 214 PHE A CA 1
ATOM 1703 C C . PHE A 1 214 ? 3.809 -6.906 -6.503 1.00 94.62 214 PHE A C 1
ATOM 1705 O O . PHE A 1 214 ? 4.120 -6.541 -7.639 1.00 94.62 214 PHE A O 1
ATOM 1712 N N . GLY A 1 215 ? 4.259 -8.036 -5.955 1.00 92.44 215 GLY A N 1
ATOM 1713 C CA . GLY A 1 215 ? 5.041 -9.044 -6.676 1.00 92.44 215 GLY A CA 1
ATOM 1714 C C . GLY A 1 215 ? 4.288 -9.606 -7.890 1.00 92.44 215 GLY A C 1
ATOM 1715 O O . GLY A 1 215 ? 4.790 -9.492 -9.015 1.00 92.44 215 GLY A O 1
ATOM 1716 N N . PRO A 1 216 ? 3.065 -10.142 -7.706 1.00 93.56 216 PRO A N 1
ATOM 1717 C CA . PRO A 1 216 ? 2.218 -10.558 -8.818 1.00 93.56 216 PRO A CA 1
ATOM 1718 C C . PRO A 1 216 ? 1.903 -9.437 -9.814 1.00 93.56 216 PRO A C 1
ATOM 1720 O O . PRO A 1 216 ? 2.013 -9.666 -11.015 1.00 93.56 216 PRO A O 1
ATOM 1723 N N . ILE A 1 217 ? 1.612 -8.213 -9.347 1.00 94.06 217 ILE A N 1
ATOM 1724 C CA . ILE A 1 217 ? 1.379 -7.056 -10.236 1.00 94.06 217 ILE A CA 1
ATOM 1725 C C . ILE A 1 217 ? 2.613 -6.788 -11.106 1.00 94.06 217 ILE A C 1
ATOM 1727 O O . ILE A 1 217 ? 2.499 -6.698 -12.323 1.00 94.06 217 ILE A O 1
ATOM 1731 N N . SER A 1 218 ? 3.807 -6.721 -10.507 1.00 91.81 218 SER A N 1
ATOM 1732 C CA . SER A 1 218 ? 5.057 -6.525 -11.254 1.00 91.81 218 SER A CA 1
ATOM 1733 C C . SER A 1 218 ? 5.316 -7.629 -12.274 1.00 91.81 218 SER A C 1
ATOM 1735 O O . SER A 1 218 ? 5.839 -7.347 -13.346 1.00 91.81 218 SER A O 1
ATOM 1737 N N . THR A 1 219 ? 4.955 -8.870 -11.949 1.00 90.56 219 THR A N 1
ATOM 1738 C CA . THR A 1 219 ? 5.089 -9.998 -12.877 1.00 90.56 219 THR A CA 1
ATOM 1739 C C . THR A 1 219 ? 4.133 -9.841 -14.054 1.00 90.56 219 THR A C 1
ATOM 1741 O O . THR A 1 219 ? 4.548 -10.006 -15.195 1.00 90.56 219 THR A O 1
ATOM 1744 N N . ASN A 1 220 ? 2.881 -9.460 -13.789 1.00 90.56 220 ASN A N 1
ATOM 1745 C CA . ASN A 1 220 ? 1.872 -9.288 -14.829 1.00 90.56 220 ASN A CA 1
ATOM 1746 C C . ASN A 1 220 ? 2.150 -8.088 -15.749 1.00 90.56 220 ASN A C 1
ATOM 1748 O O . ASN A 1 220 ? 1.704 -8.066 -16.887 1.00 90.56 220 ASN A O 1
ATOM 1752 N N . TRP A 1 221 ? 2.880 -7.083 -15.263 1.00 92.75 221 TRP A N 1
ATOM 1753 C CA . TRP A 1 221 ? 3.242 -5.897 -16.044 1.00 92.75 221 TRP A CA 1
ATOM 1754 C C . TRP A 1 221 ? 4.474 -6.115 -16.930 1.00 92.75 221 TRP A C 1
ATOM 1756 O O . TRP A 1 221 ? 4.760 -5.287 -17.790 1.00 92.75 221 TRP A O 1
ATOM 1766 N N . ALA A 1 222 ? 5.240 -7.185 -16.708 1.00 90.12 222 ALA A N 1
ATOM 1767 C CA . ALA A 1 222 ? 6.557 -7.355 -17.304 1.00 90.12 222 ALA A CA 1
ATOM 1768 C C . ALA A 1 222 ? 6.508 -7.347 -18.843 1.00 90.12 222 ALA A C 1
ATOM 1770 O O . ALA A 1 222 ? 5.855 -8.178 -19.465 1.00 90.12 222 ALA A O 1
ATOM 1771 N N . GLY A 1 223 ? 7.258 -6.429 -19.456 1.00 89.38 223 GLY A N 1
ATOM 1772 C CA . GLY A 1 223 ? 7.328 -6.275 -20.912 1.00 89.38 223 GLY A CA 1
ATOM 1773 C C . GLY A 1 223 ? 6.131 -5.574 -21.563 1.00 89.38 223 GLY A C 1
ATOM 1774 O O . GLY A 1 223 ? 6.162 -5.397 -22.775 1.00 89.38 223 GLY A O 1
ATOM 1775 N N . GLN A 1 224 ? 5.124 -5.151 -20.792 1.00 93.56 224 GLN A N 1
ATOM 1776 C CA . GLN A 1 224 ? 4.006 -4.349 -21.289 1.00 93.56 224 GLN A CA 1
ATOM 1777 C C . GLN A 1 224 ? 4.207 -2.872 -20.902 1.00 93.56 224 GLN A C 1
ATOM 1779 O O . GLN A 1 224 ? 4.311 -2.575 -19.704 1.00 93.56 224 GLN A O 1
ATOM 1784 N N . PRO A 1 225 ? 4.258 -1.936 -21.866 1.00 93.75 225 PRO A N 1
ATOM 1785 C CA . PRO A 1 225 ? 4.263 -0.503 -21.576 1.00 93.75 225 PRO A CA 1
ATOM 1786 C C . PRO A 1 225 ? 2.984 -0.074 -20.854 1.00 93.75 225 PRO A C 1
ATOM 1788 O O . PRO A 1 225 ? 1.897 -0.587 -21.127 1.00 93.75 225 PRO A O 1
ATOM 1791 N N . LEU A 1 226 ? 3.100 0.891 -19.944 1.00 95.12 226 LEU A N 1
ATOM 1792 C CA . LEU A 1 226 ? 1.959 1.471 -19.232 1.00 95.12 226 LEU A CA 1
ATOM 1793 C C . LEU A 1 226 ? 1.392 2.646 -20.039 1.00 95.12 226 LEU A C 1
ATOM 1795 O O . LEU A 1 226 ? 1.365 3.775 -19.557 1.00 95.12 226 LEU A O 1
ATOM 1799 N N . ALA A 1 227 ? 0.988 2.351 -21.278 1.00 94.38 227 ALA A N 1
ATOM 1800 C CA . ALA A 1 227 ? 0.641 3.341 -22.297 1.00 94.38 227 ALA A CA 1
ATOM 1801 C C . ALA A 1 227 ? -0.429 4.330 -21.824 1.00 94.38 227 ALA A C 1
ATOM 1803 O O . ALA A 1 227 ? -0.298 5.527 -22.023 1.00 94.38 227 ALA A O 1
ATOM 1804 N N . ASP A 1 228 ? -1.458 3.827 -21.144 1.00 96.38 228 ASP A N 1
ATOM 1805 C CA . ASP A 1 228 ? -2.532 4.641 -20.598 1.00 96.38 228 ASP A CA 1
ATOM 1806 C C . ASP A 1 228 ? -3.075 4.058 -19.279 1.00 96.38 228 ASP A C 1
ATOM 1808 O O . ASP A 1 228 ? -2.741 2.950 -18.829 1.00 96.38 228 ASP A O 1
ATOM 1812 N N . TYR A 1 229 ? -3.971 4.809 -18.638 1.00 96.75 229 TYR A N 1
ATOM 1813 C CA . TYR A 1 229 ? -4.620 4.371 -17.405 1.00 96.75 229 TYR A CA 1
ATOM 1814 C C . TYR A 1 229 ? -5.515 3.136 -17.590 1.00 96.75 229 TYR A C 1
ATOM 1816 O O . TYR A 1 229 ? -5.712 2.375 -16.636 1.00 96.75 229 TYR A O 1
ATOM 1824 N N . ASN A 1 230 ? -6.058 2.902 -18.787 1.00 96.31 230 ASN A N 1
ATOM 1825 C CA . ASN A 1 230 ? -6.883 1.726 -19.062 1.00 96.31 230 ASN A CA 1
ATOM 1826 C C . ASN A 1 230 ? -6.038 0.451 -19.072 1.00 96.31 230 ASN A C 1
ATOM 1828 O O . ASN A 1 230 ? -6.425 -0.535 -18.443 1.00 96.31 230 ASN A O 1
ATOM 1832 N N . THR A 1 231 ? -4.856 0.504 -19.673 1.00 95.44 231 THR A N 1
ATOM 1833 C CA . THR A 1 231 ? -3.841 -0.548 -19.693 1.00 95.44 231 THR A CA 1
ATOM 1834 C C . THR A 1 231 ? -3.419 -0.891 -18.271 1.00 95.44 231 THR A C 1
ATOM 1836 O O . THR A 1 231 ? -3.495 -2.050 -17.865 1.00 95.44 231 THR A O 1
ATOM 1839 N N . ILE A 1 232 ? -3.090 0.114 -17.449 1.00 96.12 232 ILE A N 1
ATOM 1840 C CA . ILE A 1 232 ? -2.757 -0.090 -16.029 1.00 96.12 232 ILE A CA 1
ATOM 1841 C C . ILE A 1 232 ? -3.908 -0.790 -15.291 1.00 96.12 232 ILE A C 1
ATOM 1843 O O . ILE A 1 232 ? -3.692 -1.767 -14.565 1.00 96.12 232 ILE A O 1
ATOM 1847 N N . ARG A 1 233 ? -5.150 -0.326 -15.482 1.00 96.38 233 ARG A N 1
ATOM 1848 C CA . ARG A 1 233 ? -6.333 -0.937 -14.855 1.00 96.38 233 ARG A CA 1
ATOM 1849 C C . ARG A 1 233 ? -6.531 -2.381 -15.304 1.00 96.38 233 ARG A C 1
ATOM 1851 O O . ARG A 1 233 ? -6.813 -3.226 -14.457 1.00 96.38 233 ARG A O 1
ATOM 1858 N N . GLN A 1 234 ? -6.407 -2.671 -16.597 1.00 94.88 234 GLN A N 1
ATOM 1859 C CA . GLN A 1 234 ? -6.538 -4.025 -17.138 1.00 94.88 234 GLN A CA 1
ATOM 1860 C C . GLN A 1 234 ? -5.460 -4.942 -16.561 1.00 94.88 234 GLN A C 1
ATOM 1862 O O . GLN A 1 234 ? -5.787 -5.981 -15.986 1.00 94.88 234 GLN A O 1
ATOM 1867 N N . LEU A 1 235 ? -4.195 -4.524 -16.596 1.00 94.81 235 LEU A N 1
ATOM 1868 C CA . LEU A 1 235 ? -3.090 -5.297 -16.036 1.00 94.81 235 LEU A CA 1
ATOM 1869 C C . LEU A 1 235 ? -3.285 -5.580 -14.540 1.00 94.81 235 LEU A C 1
ATOM 1871 O O . LEU A 1 235 ? -3.044 -6.697 -14.083 1.00 94.81 235 LEU A O 1
ATOM 1875 N N . ILE A 1 236 ? -3.764 -4.617 -13.750 1.00 95.50 236 ILE A N 1
ATOM 1876 C CA . ILE A 1 236 ? -4.078 -4.883 -12.338 1.00 95.50 236 ILE A CA 1
ATOM 1877 C C . ILE A 1 236 ? -5.253 -5.863 -12.222 1.00 95.50 236 ILE A C 1
ATOM 1879 O O . ILE A 1 236 ? -5.135 -6.844 -11.497 1.00 95.50 236 ILE A O 1
ATOM 1883 N N . ARG A 1 237 ? -6.359 -5.660 -12.949 1.00 94.19 237 ARG A N 1
ATOM 1884 C CA . ARG A 1 237 ? -7.553 -6.537 -12.894 1.00 94.19 237 ARG A CA 1
ATOM 1885 C C . ARG A 1 237 ? -7.258 -7.989 -13.262 1.00 94.19 237 ARG A C 1
ATOM 1887 O O . ARG A 1 237 ? -7.854 -8.906 -12.694 1.00 94.19 237 ARG A O 1
ATOM 1894 N N . HIS A 1 238 ? -6.353 -8.202 -14.212 1.00 92.62 238 HIS A N 1
ATOM 1895 C CA . HIS A 1 238 ? -5.935 -9.537 -14.636 1.00 92.62 238 HIS A CA 1
ATOM 1896 C C . HIS A 1 238 ? -4.891 -10.165 -13.712 1.00 92.62 238 HIS A C 1
ATOM 1898 O O . HIS A 1 238 ? -4.681 -11.374 -13.773 1.00 92.62 238 HIS A O 1
ATOM 1904 N N . THR A 1 239 ? -4.313 -9.395 -12.790 1.00 92.38 239 THR A N 1
ATOM 1905 C CA . THR A 1 239 ? -3.415 -9.944 -11.777 1.00 92.38 239 THR A CA 1
ATOM 1906 C C . THR A 1 239 ? -4.184 -10.837 -10.801 1.00 92.38 239 THR A C 1
ATOM 1908 O O . THR A 1 239 ? -5.305 -10.531 -10.373 1.00 92.38 239 THR A O 1
ATOM 1911 N N . ARG A 1 240 ? -3.558 -11.956 -10.434 1.00 92.19 240 ARG A N 1
ATOM 1912 C CA . ARG A 1 240 ? -3.957 -12.790 -9.301 1.00 92.19 240 ARG A CA 1
ATOM 1913 C C . ARG A 1 240 ? -2.984 -12.572 -8.155 1.00 92.19 240 ARG A C 1
ATOM 1915 O O . ARG A 1 240 ? -1.779 -12.543 -8.384 1.00 92.19 240 ARG A O 1
ATOM 1922 N N . THR A 1 241 ? -3.487 -12.409 -6.938 1.00 90.62 241 THR A N 1
ATOM 1923 C CA . THR A 1 241 ? -2.638 -12.406 -5.741 1.00 90.62 241 THR A CA 1
ATOM 1924 C C . THR A 1 241 ? -2.009 -13.787 -5.541 1.00 90.62 241 THR A C 1
ATOM 1926 O O . THR A 1 241 ? -2.382 -14.759 -6.199 1.00 90.62 241 THR A O 1
ATOM 1929 N N . THR A 1 242 ? -1.070 -13.916 -4.602 1.00 81.62 242 THR A N 1
ATOM 1930 C CA . THR A 1 242 ? -0.479 -15.229 -4.277 1.00 81.62 242 THR A CA 1
ATOM 1931 C C . THR A 1 242 ? -1.511 -16.259 -3.798 1.00 81.62 242 THR A C 1
ATOM 1933 O O . THR A 1 242 ? -1.273 -17.450 -3.956 1.00 81.62 242 THR A O 1
ATOM 1936 N N . SER A 1 243 ? -2.659 -15.837 -3.253 1.00 84.62 243 SER A N 1
ATOM 1937 C CA . SER A 1 243 ? -3.757 -16.752 -2.898 1.00 84.62 243 SER A CA 1
ATOM 1938 C C . SER A 1 243 ? -4.637 -17.149 -4.089 1.00 84.62 243 SER A C 1
ATOM 1940 O O . SER A 1 243 ? -5.563 -17.933 -3.920 1.00 84.62 243 SER A O 1
ATOM 1942 N N . GLY A 1 244 ? -4.390 -16.598 -5.282 1.00 87.12 244 GLY A N 1
ATOM 1943 C CA . GLY A 1 244 ? -5.211 -16.822 -6.471 1.00 87.12 244 GLY A CA 1
ATOM 1944 C C . GLY A 1 244 ? -6.420 -15.888 -6.595 1.00 87.12 244 GLY A C 1
ATOM 1945 O O . GLY A 1 244 ? -7.181 -16.015 -7.553 1.00 87.12 244 GLY A O 1
ATOM 1946 N N . ALA A 1 245 ? -6.604 -14.924 -5.686 1.00 88.44 245 ALA A N 1
ATOM 1947 C CA . ALA A 1 245 ? -7.713 -13.974 -5.757 1.00 88.44 245 ALA A CA 1
ATOM 1948 C C . ALA A 1 245 ? -7.489 -12.902 -6.835 1.00 88.44 245 ALA A C 1
ATOM 1950 O O . ALA A 1 245 ? -6.355 -12.508 -7.119 1.00 88.44 245 ALA A O 1
ATOM 1951 N N . ARG A 1 246 ? -8.572 -12.398 -7.445 1.00 86.81 246 ARG A N 1
ATOM 1952 C CA . ARG A 1 246 ? -8.481 -11.290 -8.413 1.00 86.81 246 ARG A CA 1
ATOM 1953 C C . ARG A 1 246 ? -8.214 -9.972 -7.697 1.00 86.81 246 ARG A C 1
ATOM 1955 O O . ARG A 1 246 ? -8.827 -9.686 -6.672 1.00 86.81 246 ARG A O 1
ATOM 1962 N N . CYS A 1 247 ? -7.380 -9.128 -8.295 1.00 92.81 247 CYS A N 1
ATOM 1963 C CA . CYS A 1 247 ? -7.203 -7.766 -7.812 1.00 92.81 247 CYS A CA 1
ATOM 1964 C C . CYS A 1 247 ? -8.332 -6.854 -8.316 1.00 92.81 247 CYS A C 1
ATOM 1966 O O . CYS A 1 247 ? -8.614 -6.781 -9.514 1.00 92.81 247 CYS A O 1
ATOM 1968 N N . LYS A 1 248 ? -8.957 -6.102 -7.410 1.00 96.00 248 LYS A N 1
ATOM 1969 C CA . LYS A 1 248 ? -9.820 -4.969 -7.764 1.00 96.00 248 LYS A CA 1
ATOM 1970 C C . LYS A 1 248 ? -8.958 -3.724 -7.971 1.00 96.00 248 LYS A C 1
ATOM 1972 O O . LYS A 1 248 ? -7.943 -3.547 -7.302 1.00 96.00 248 LYS A O 1
ATOM 1977 N N . VAL A 1 249 ? -9.374 -2.847 -8.882 1.00 97.31 249 VAL A N 1
ATOM 1978 C CA . VAL A 1 249 ? -8.675 -1.586 -9.159 1.00 97.31 249 VAL A CA 1
ATOM 1979 C C . VAL A 1 249 ? -9.652 -0.423 -9.224 1.00 97.31 249 VAL A C 1
ATOM 1981 O O . VAL A 1 249 ? -10.727 -0.534 -9.822 1.00 97.31 249 VAL A O 1
ATOM 1984 N N . PHE A 1 250 ? -9.250 0.702 -8.648 1.00 97.75 250 PHE A N 1
ATOM 1985 C CA . PHE A 1 250 ? -9.922 1.985 -8.767 1.00 97.75 250 PHE A CA 1
ATOM 1986 C C . PHE A 1 250 ? -8.914 3.048 -9.207 1.00 97.75 250 PHE A C 1
ATOM 1988 O O . PHE A 1 250 ? -7.775 3.034 -8.752 1.00 97.75 250 PHE A O 1
ATOM 1995 N N . LEU A 1 251 ? -9.329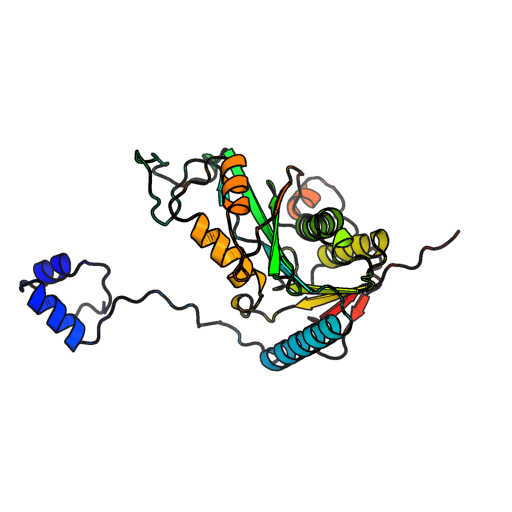 3.950 -10.091 1.00 97.50 251 LEU A N 1
ATOM 1996 C CA . LEU A 1 251 ? -8.516 5.074 -10.547 1.00 97.50 251 LEU A CA 1
ATOM 1997 C C . LEU A 1 251 ? -8.994 6.334 -9.826 1.00 97.50 251 LEU A C 1
ATOM 1999 O O . LEU A 1 251 ? -10.193 6.603 -9.796 1.00 97.50 251 LEU A O 1
ATOM 2003 N N . ASP A 1 252 ? -8.069 7.059 -9.210 1.00 97.38 252 ASP A N 1
ATOM 2004 C CA . ASP A 1 252 ? -8.345 8.267 -8.442 1.00 97.38 252 ASP A CA 1
ATOM 2005 C C . ASP A 1 252 ? -7.675 9.475 -9.102 1.00 97.38 252 ASP A C 1
ATOM 2007 O O . ASP A 1 252 ? -6.467 9.677 -8.974 1.00 97.38 252 ASP A O 1
ATOM 2011 N N . HIS A 1 253 ? -8.491 10.264 -9.802 1.00 96.12 253 HIS A N 1
ATOM 2012 C CA . HIS A 1 253 ? -8.073 11.470 -10.519 1.00 96.12 253 HIS A CA 1
ATOM 2013 C C . HIS A 1 253 ? -7.942 12.706 -9.624 1.00 96.12 253 HIS A C 1
ATOM 2015 O O . HIS A 1 253 ? -7.598 13.783 -10.107 1.00 96.12 253 HIS A O 1
ATOM 2021 N N . ARG A 1 254 ? -8.252 12.594 -8.325 1.00 96.00 254 ARG A N 1
ATOM 2022 C CA . ARG A 1 254 ? -8.168 13.743 -7.422 1.00 96.00 254 ARG A CA 1
ATOM 2023 C C . ARG A 1 254 ? -6.725 14.211 -7.278 1.00 96.00 254 ARG A C 1
ATOM 2025 O O . ARG A 1 254 ? -5.783 13.415 -7.182 1.00 96.00 254 ARG A O 1
ATOM 2032 N N . ASN A 1 255 ? -6.570 15.527 -7.192 1.00 94.00 255 ASN A N 1
ATOM 2033 C CA . ASN A 1 255 ? -5.305 16.115 -6.803 1.00 94.00 255 ASN A CA 1
ATOM 2034 C C . ASN A 1 255 ? -5.111 15.971 -5.288 1.00 94.00 255 ASN A C 1
ATOM 2036 O O . ASN A 1 255 ? -5.950 16.405 -4.499 1.00 94.00 255 ASN A O 1
ATOM 2040 N N . TRP A 1 256 ? -3.996 15.367 -4.892 1.00 93.50 256 TRP A N 1
ATOM 2041 C CA . TRP A 1 256 ? -3.590 15.205 -3.504 1.00 93.50 256 TRP A CA 1
ATOM 2042 C C . TRP A 1 256 ? -2.331 16.039 -3.276 1.00 93.50 256 TRP A C 1
ATOM 2044 O O . TRP A 1 256 ? -1.233 15.504 -3.416 1.00 93.50 256 TRP A O 1
ATOM 2054 N N . PRO A 1 257 ? -2.453 17.340 -2.973 1.00 91.38 257 PRO A N 1
ATOM 2055 C CA . PRO A 1 257 ? -1.297 18.217 -2.873 1.00 91.38 257 PRO A CA 1
ATOM 2056 C C . PRO A 1 257 ? -0.380 17.798 -1.721 1.00 91.38 257 PRO A C 1
ATOM 2058 O O . PRO A 1 257 ? -0.815 17.341 -0.657 1.00 91.38 257 PRO A O 1
ATOM 2061 N N . THR A 1 258 ? 0.916 17.950 -1.944 1.00 91.00 258 THR A N 1
ATOM 2062 C CA . THR A 1 258 ? 1.949 17.788 -0.925 1.00 91.00 258 THR A CA 1
ATOM 2063 C C . THR A 1 258 ? 1.885 18.926 0.095 1.00 91.00 258 THR A C 1
ATOM 2065 O O . THR A 1 258 ? 1.341 19.997 -0.164 1.00 91.00 258 THR A O 1
ATOM 2068 N N . GLN A 1 259 ? 2.498 18.732 1.268 1.00 86.06 259 GLN A N 1
ATOM 2069 C CA . GLN A 1 259 ? 2.609 19.810 2.262 1.00 86.06 259 GLN A CA 1
ATOM 2070 C C . GLN A 1 259 ? 3.334 21.043 1.705 1.00 86.06 259 GLN A C 1
ATOM 2072 O O . GLN A 1 259 ? 2.976 22.161 2.056 1.00 86.06 259 GLN A O 1
ATOM 2077 N N . LYS A 1 260 ? 4.317 20.838 0.818 1.00 87.56 260 LYS A N 1
ATOM 2078 C CA . LYS A 1 260 ? 5.040 21.927 0.156 1.00 87.56 260 LYS A CA 1
ATOM 2079 C C . LYS A 1 260 ? 4.108 22.744 -0.739 1.00 87.56 260 LYS A C 1
ATOM 2081 O O . LYS A 1 260 ? 4.107 23.960 -0.638 1.00 87.56 260 LYS A O 1
ATOM 2086 N N . GLU A 1 261 ? 3.301 22.086 -1.566 1.00 88.56 261 GLU A N 1
ATOM 2087 C CA . GLU A 1 261 ? 2.352 22.770 -2.457 1.00 88.56 261 GLU A CA 1
ATOM 2088 C C . GLU A 1 261 ? 1.262 23.510 -1.679 1.00 88.56 261 GLU A C 1
ATOM 2090 O O . GLU A 1 261 ? 0.940 24.641 -2.023 1.00 88.56 261 GLU A O 1
ATOM 2095 N N . LEU A 1 262 ? 0.741 22.912 -0.600 1.00 87.00 262 LEU A N 1
ATOM 2096 C CA . LEU A 1 262 ? -0.217 23.584 0.284 1.00 87.00 262 LEU A CA 1
ATOM 2097 C C . LEU A 1 262 ? 0.386 24.850 0.903 1.00 87.00 262 LEU A C 1
ATOM 2099 O O . LEU A 1 262 ? -0.248 25.901 0.870 1.00 87.00 262 LEU A O 1
ATOM 2103 N N . ALA A 1 263 ? 1.625 24.768 1.398 1.00 86.75 263 ALA A N 1
ATOM 2104 C CA . ALA A 1 263 ? 2.332 25.915 1.958 1.00 86.75 263 ALA A CA 1
ATOM 2105 C C . ALA A 1 263 ? 2.573 27.014 0.911 1.00 86.75 263 ALA A C 1
ATOM 2107 O O . ALA A 1 263 ? 2.321 28.182 1.188 1.00 86.75 263 ALA A O 1
ATOM 2108 N N . THR A 1 264 ? 3.006 26.650 -0.302 1.00 90.75 264 THR A N 1
ATOM 2109 C CA . THR A 1 264 ? 3.186 27.603 -1.410 1.00 90.75 264 THR A CA 1
ATOM 2110 C C . THR A 1 264 ? 1.873 28.274 -1.816 1.00 90.75 264 THR A C 1
ATOM 2112 O O . THR A 1 264 ? 1.876 29.452 -2.151 1.00 90.75 264 THR A O 1
ATOM 2115 N N . ALA A 1 265 ? 0.750 27.558 -1.747 1.00 87.25 265 ALA A N 1
ATOM 2116 C CA . ALA A 1 265 ? -0.574 28.091 -2.057 1.00 87.25 265 ALA A CA 1
ATOM 2117 C C . ALA A 1 265 ? -1.229 28.866 -0.893 1.00 87.25 265 ALA A C 1
ATOM 2119 O O . ALA A 1 265 ? -2.376 29.285 -1.021 1.00 87.25 265 ALA A O 1
ATOM 2120 N N . GLY A 1 266 ? -0.558 29.016 0.257 1.00 83.38 266 GLY A N 1
ATOM 2121 C CA . GLY A 1 266 ? -1.138 29.648 1.450 1.00 83.38 266 GLY A CA 1
ATOM 2122 C C . GLY A 1 266 ? -2.294 28.859 2.079 1.00 83.38 266 GLY A C 1
ATOM 2123 O O . GLY A 1 266 ? -3.033 29.388 2.906 1.00 83.38 266 GLY A O 1
ATOM 2124 N N . ILE A 1 267 ? -2.469 27.588 1.704 1.00 81.00 267 ILE A N 1
ATOM 2125 C CA . ILE A 1 267 ? -3.533 26.728 2.219 1.00 81.00 267 ILE A CA 1
ATOM 2126 C C . ILE A 1 267 ? -3.030 26.050 3.490 1.00 81.00 267 ILE A C 1
ATOM 2128 O O . ILE A 1 267 ? -2.036 25.318 3.478 1.00 81.00 267 ILE A O 1
ATOM 2132 N N . ALA A 1 268 ? -3.752 26.241 4.594 1.00 71.50 268 ALA A N 1
ATOM 2133 C CA . ALA A 1 268 ? -3.459 25.5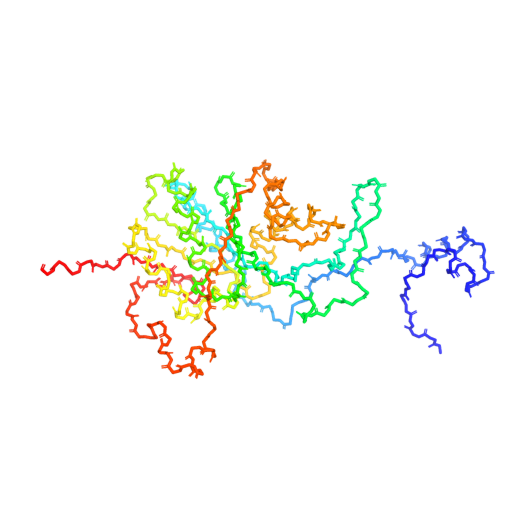39 5.834 1.00 71.50 268 ALA A CA 1
ATOM 2134 C C . ALA A 1 268 ? -3.529 24.020 5.608 1.00 71.50 268 ALA A C 1
ATOM 2136 O O . ALA A 1 268 ? -4.545 23.481 5.160 1.00 71.50 268 ALA A O 1
ATOM 2137 N N . ALA A 1 269 ? -2.440 23.313 5.923 1.00 66.88 269 ALA A N 1
ATOM 2138 C CA . ALA A 1 269 ? -2.422 21.862 5.823 1.00 66.88 269 ALA A CA 1
ATOM 2139 C C . ALA A 1 269 ? -3.533 21.272 6.708 1.00 66.88 269 ALA A C 1
ATOM 2141 O O . ALA A 1 269 ? -3.692 21.726 7.847 1.00 66.88 269 ALA A O 1
ATOM 2142 N N . PRO A 1 270 ? -4.294 20.270 6.221 1.00 58.28 270 PRO A N 1
ATOM 2143 C CA . PRO A 1 270 ? -5.424 19.736 6.958 1.00 58.28 270 PRO A CA 1
ATOM 2144 C C . PRO A 1 270 ? -4.988 19.302 8.358 1.00 58.28 270 PRO A C 1
ATOM 2146 O O . PRO A 1 270 ? -4.238 18.340 8.528 1.00 58.28 270 PRO A O 1
ATOM 2149 N N . ALA A 1 271 ? -5.508 20.048 9.335 1.00 59.41 271 ALA A N 1
ATOM 2150 C CA . ALA A 1 271 ? -5.603 19.685 10.735 1.00 59.41 271 ALA A CA 1
ATOM 2151 C C . ALA A 1 271 ? -4.281 19.365 11.451 1.00 59.41 271 ALA A C 1
ATOM 2153 O O . ALA A 1 271 ? -4.232 18.407 12.214 1.00 59.41 271 ALA A O 1
ATOM 2154 N N . ALA A 1 272 ? -3.239 20.193 11.313 1.00 57.81 272 ALA A N 1
ATOM 2155 C CA . ALA A 1 272 ? -2.003 20.048 12.104 1.00 57.81 272 ALA A CA 1
ATOM 2156 C C . ALA A 1 272 ? -2.229 19.961 13.639 1.00 57.81 272 ALA A C 1
ATOM 2158 O O . ALA A 1 272 ? -1.359 19.469 14.353 1.00 57.81 272 ALA A O 1
ATOM 2159 N N . HIS A 1 273 ? -3.404 20.378 14.134 1.00 60.91 273 HIS A N 1
ATOM 2160 C CA . HIS A 1 273 ? -3.755 20.424 15.558 1.00 60.91 273 HIS A CA 1
ATOM 2161 C C . HIS A 1 273 ? -5.083 19.740 15.919 1.00 60.91 273 HIS A C 1
ATOM 2163 O O . HIS A 1 273 ? -5.523 19.853 17.062 1.00 60.91 273 HIS A O 1
ATOM 2169 N N . SER A 1 274 ? -5.757 19.036 14.998 1.00 72.12 274 SER A N 1
ATOM 2170 C CA . SER A 1 274 ? -7.011 18.375 15.387 1.00 72.12 274 SER A CA 1
ATOM 2171 C C . SER A 1 274 ? -6.732 17.209 16.339 1.00 72.12 274 SER A C 1
ATOM 2173 O O . SER A 1 274 ? -5.798 16.432 16.093 1.00 72.12 274 SER A O 1
ATOM 2175 N N . PRO A 1 275 ? -7.532 17.066 17.412 1.00 83.69 275 PRO A N 1
ATOM 2176 C CA . PRO A 1 275 ? -7.354 15.989 18.369 1.00 83.69 275 PRO A CA 1
ATOM 2177 C C . PRO A 1 275 ? -7.599 14.641 17.689 1.00 83.69 275 PRO A C 1
ATOM 2179 O O . PRO A 1 275 ? -8.551 14.463 16.928 1.00 83.69 275 PRO A O 1
ATOM 2182 N N . ILE A 1 276 ? -6.720 13.685 17.975 1.00 91.88 276 ILE A N 1
ATOM 2183 C CA . ILE A 1 276 ? -6.831 12.299 17.521 1.00 91.88 276 ILE A CA 1
ATOM 2184 C C . ILE A 1 276 ? -7.068 11.456 18.771 1.00 91.88 276 ILE A C 1
ATOM 2186 O O . ILE A 1 276 ? -6.281 11.523 19.715 1.00 91.88 276 ILE A O 1
ATOM 2190 N N . ALA A 1 277 ? -8.125 10.646 18.773 1.00 95.31 277 ALA A N 1
ATOM 2191 C CA . ALA A 1 277 ? -8.447 9.691 19.830 1.00 95.31 277 ALA A CA 1
ATOM 2192 C C . ALA A 1 277 ? -7.517 8.466 19.738 1.00 95.31 277 ALA A C 1
ATOM 2194 O O . ALA A 1 277 ? -7.935 7.351 19.413 1.00 95.31 277 ALA A O 1
ATOM 2195 N N . ILE A 1 278 ? -6.222 8.705 19.964 1.00 95.31 278 ILE A N 1
ATOM 2196 C CA . ILE A 1 278 ? -5.143 7.729 19.826 1.00 95.31 278 ILE A CA 1
ATOM 2197 C C . ILE A 1 278 ? -4.731 7.155 21.181 1.00 95.31 278 ILE A C 1
ATOM 2199 O O . ILE A 1 278 ? -4.473 7.883 22.135 1.00 95.31 278 ILE A O 1
ATOM 2203 N N . SER A 1 279 ? -4.600 5.835 21.245 1.00 96.62 279 SER A N 1
ATOM 2204 C CA . SER A 1 279 ? -3.955 5.122 22.341 1.00 96.62 279 SER A CA 1
ATOM 2205 C C . SER A 1 279 ? -2.739 4.365 21.822 1.00 96.62 279 SER A C 1
ATOM 2207 O O . SER A 1 279 ? -2.782 3.684 20.796 1.00 96.62 279 SER A O 1
ATOM 2209 N N . HIS A 1 280 ? -1.617 4.500 22.517 1.00 96.38 280 HIS A N 1
ATOM 2210 C CA . HIS A 1 280 ? -0.373 3.840 22.141 1.00 96.38 280 HIS A CA 1
ATOM 2211 C C . HIS A 1 280 ? -0.250 2.479 22.828 1.00 96.38 280 HIS A C 1
ATOM 2213 O O . HIS A 1 280 ? -0.657 2.310 23.978 1.00 96.38 280 HIS A O 1
ATOM 2219 N N . ALA A 1 281 ? 0.305 1.488 22.128 1.00 93.31 281 ALA A N 1
ATOM 2220 C CA . ALA A 1 281 ? 0.538 0.178 22.725 1.00 93.31 281 ALA A CA 1
ATOM 2221 C C . ALA A 1 281 ? 1.656 0.247 23.777 1.00 93.31 281 ALA A C 1
ATOM 2223 O O . ALA A 1 281 ? 2.610 1.008 23.633 1.00 93.31 281 ALA A O 1
ATOM 2224 N N . ARG A 1 282 ? 1.593 -0.620 24.796 1.00 89.88 282 ARG A N 1
ATOM 2225 C CA . ARG A 1 282 ? 2.674 -0.748 25.794 1.00 89.88 282 ARG A CA 1
ATOM 2226 C C . ARG A 1 282 ? 4.001 -1.167 25.154 1.00 89.88 282 ARG A C 1
ATOM 2228 O O . ARG A 1 282 ? 5.062 -0.690 25.541 1.00 89.88 282 ARG A O 1
ATOM 2235 N N . ALA A 1 283 ? 3.944 -2.065 24.171 1.00 87.88 283 ALA A N 1
ATOM 2236 C CA . ALA A 1 283 ? 5.111 -2.494 23.415 1.00 87.88 283 ALA A CA 1
ATOM 2237 C C . ALA A 1 283 ? 5.295 -1.613 22.173 1.00 87.88 283 ALA A C 1
ATOM 2239 O O . ALA A 1 283 ? 4.447 -1.606 21.280 1.00 87.88 283 ALA A O 1
ATOM 2240 N N . LEU A 1 284 ? 6.437 -0.923 22.104 1.00 91.19 284 LEU A N 1
ATOM 2241 C CA . LEU A 1 284 ? 6.846 -0.110 20.951 1.00 91.19 284 LEU A CA 1
ATOM 2242 C C . LEU A 1 284 ? 5.760 0.916 20.553 1.00 91.19 284 LEU A C 1
ATOM 2244 O O . LEU A 1 284 ? 5.247 0.879 19.431 1.00 91.19 284 LEU A O 1
ATOM 2248 N N . PRO A 1 285 ? 5.392 1.840 21.467 1.00 92.94 285 PRO A N 1
ATOM 2249 C CA . PRO A 1 285 ? 4.302 2.809 21.275 1.00 92.94 285 PRO A CA 1
ATOM 2250 C C . PRO A 1 285 ? 4.485 3.698 20.037 1.00 92.94 285 PRO A C 1
ATOM 2252 O O . PRO A 1 285 ? 3.521 4.178 19.445 1.00 92.94 285 PRO A O 1
ATOM 2255 N N . ASN A 1 286 ? 5.727 3.909 19.612 1.00 91.69 286 ASN A N 1
ATOM 2256 C CA . ASN A 1 286 ? 6.074 4.645 18.402 1.00 91.69 286 ASN A CA 1
ATOM 2257 C C . ASN A 1 286 ? 5.703 3.909 17.101 1.00 91.69 286 ASN A C 1
ATOM 2259 O O . ASN A 1 286 ? 5.576 4.563 16.069 1.00 91.69 286 ASN A O 1
ATOM 2263 N N . LEU A 1 287 ? 5.549 2.582 17.134 1.00 93.56 287 LEU A N 1
ATOM 2264 C CA . LEU A 1 287 ? 5.215 1.741 15.978 1.00 93.56 287 LEU A CA 1
ATOM 2265 C C . LEU A 1 287 ? 3.805 1.154 16.050 1.00 93.56 287 LEU A C 1
ATOM 2267 O O . LEU A 1 287 ? 3.276 0.751 15.018 1.00 93.56 287 LEU A O 1
ATOM 2271 N N . ASN A 1 288 ? 3.202 1.101 17.238 1.00 96.88 288 ASN A N 1
ATOM 2272 C CA . ASN A 1 288 ? 1.912 0.460 17.455 1.00 96.88 288 ASN A CA 1
ATOM 2273 C C . ASN A 1 288 ? 0.960 1.399 18.192 1.00 96.88 288 ASN A C 1
ATOM 2275 O O . ASN A 1 288 ? 1.238 1.850 19.306 1.00 96.88 288 ASN A O 1
ATOM 2279 N N . TYR A 1 289 ? -0.186 1.669 17.581 1.00 97.94 289 TYR A N 1
ATOM 2280 C CA . TYR A 1 289 ? -1.211 2.530 18.160 1.00 97.94 289 TYR A CA 1
ATOM 2281 C C . TYR A 1 289 ? -2.598 2.144 17.662 1.00 97.94 289 TYR A C 1
ATOM 2283 O O . TYR A 1 289 ? -2.745 1.500 16.626 1.00 97.94 289 TYR A O 1
ATOM 2291 N N . THR A 1 290 ? -3.621 2.543 18.406 1.00 98.25 290 THR A N 1
ATOM 2292 C CA . THR A 1 290 ? -5.027 2.366 18.049 1.00 98.25 290 THR A CA 1
ATOM 2293 C C . THR A 1 290 ? -5.716 3.716 18.025 1.00 98.25 290 THR A C 1
ATOM 2295 O O . THR A 1 290 ? -5.535 4.520 18.931 1.00 98.25 290 THR A O 1
ATOM 2298 N N . ILE A 1 291 ? -6.501 3.961 16.984 1.00 97.94 291 ILE A N 1
ATOM 2299 C CA . ILE A 1 291 ? -7.344 5.141 16.832 1.00 97.94 291 ILE A CA 1
ATOM 2300 C C . ILE A 1 291 ? -8.790 4.685 16.992 1.00 97.94 291 ILE A C 1
ATOM 2302 O O . ILE A 1 291 ? -9.265 3.832 16.240 1.00 97.94 291 ILE A O 1
ATOM 2306 N N . ALA A 1 292 ? -9.472 5.217 17.999 1.00 97.44 292 ALA A N 1
ATOM 2307 C CA . ALA A 1 292 ? -10.893 4.974 18.211 1.00 97.44 292 ALA A CA 1
ATOM 2308 C C . ALA A 1 292 ? -11.731 6.032 17.474 1.00 97.44 292 ALA A C 1
ATOM 2310 O O . ALA A 1 292 ? -11.235 7.136 17.235 1.00 97.44 292 ALA A O 1
ATOM 2311 N N . PRO A 1 293 ? -13.000 5.744 17.137 1.00 95.56 293 PRO A N 1
ATOM 2312 C CA . PRO A 1 293 ? -13.941 6.795 16.769 1.00 95.56 293 PRO A CA 1
ATOM 2313 C C . PRO A 1 293 ? -13.981 7.854 17.876 1.00 95.56 293 PRO A C 1
ATOM 2315 O O . PRO A 1 293 ? -14.036 7.516 19.061 1.00 95.56 293 PRO A O 1
ATOM 2318 N N . ALA A 1 294 ? -13.905 9.128 17.502 1.00 89.56 294 ALA A N 1
ATOM 2319 C CA . ALA A 1 294 ? -14.092 10.215 18.448 1.00 89.56 294 ALA A CA 1
ATOM 2320 C C . ALA A 1 294 ? -15.530 10.159 18.973 1.00 89.56 294 ALA A C 1
ATOM 2322 O O . ALA A 1 294 ? -16.455 9.919 18.195 1.00 89.56 294 ALA A O 1
ATOM 2323 N N . ALA A 1 295 ? -15.717 10.382 20.276 1.00 77.00 295 ALA A N 1
ATOM 2324 C CA . ALA A 1 295 ? -17.053 10.538 20.831 1.00 77.00 295 ALA A CA 1
ATOM 2325 C C . ALA A 1 295 ? -17.747 11.684 20.084 1.00 77.00 295 ALA A C 1
ATOM 2327 O O . ALA A 1 295 ? -17.241 12.810 20.060 1.00 77.00 295 ALA A O 1
ATOM 2328 N N . THR A 1 296 ? -18.874 11.396 19.437 1.00 57.97 296 THR A N 1
ATOM 2329 C CA . THR A 1 296 ? -19.773 12.435 18.948 1.00 57.97 296 THR A CA 1
ATOM 2330 C C . THR A 1 296 ? -20.179 13.244 20.171 1.00 57.97 296 THR A C 1
ATOM 2332 O O . THR A 1 296 ? -20.834 12.714 21.067 1.00 57.97 296 THR A O 1
ATOM 2335 N N . ARG A 1 297 ? -19.762 14.513 20.252 1.00 43.09 297 ARG A N 1
ATOM 2336 C CA . ARG A 1 297 ? -20.441 15.454 21.141 1.00 43.09 297 ARG A CA 1
ATOM 2337 C C . ARG A 1 297 ? -21.857 15.564 20.592 1.00 43.09 297 ARG A C 1
ATOM 2339 O O . ARG A 1 297 ? -22.059 16.164 19.541 1.00 43.09 297 ARG A O 1
ATOM 2346 N N . VAL A 1 298 ? -22.785 14.861 21.229 1.00 35.62 298 VAL A N 1
ATOM 2347 C CA . VAL A 1 298 ? -24.209 15.129 21.078 1.00 35.62 298 VAL A CA 1
ATOM 2348 C C . VAL A 1 298 ? -24.392 16.481 21.758 1.00 35.62 298 VAL A C 1
ATOM 2350 O O . VAL A 1 298 ? -24.288 16.561 22.980 1.00 35.62 298 VAL A O 1
ATOM 2353 N N . ASN A 1 299 ? -24.471 17.537 20.950 1.00 33.47 299 ASN A N 1
ATOM 2354 C CA . ASN A 1 299 ? -25.009 18.816 21.399 1.00 33.47 299 ASN A CA 1
ATOM 2355 C C . ASN A 1 299 ? -26.530 18.723 21.355 1.00 33.47 299 ASN A C 1
ATOM 2357 O O . ASN A 1 299 ? -27.028 18.120 20.374 1.00 33.47 299 ASN A O 1
#

Sequence (299 aa):
MSSVKWTRKSIRAVSRAIRVSHTKAWKMLRAGKYRLRFNRKRLTRKSSPDRNRQFSEINRLKNSFARRGQPIISVDAKKRELVGLFKNQGRAWSKTPIDVGIYDFPSDADGVAIPYGIYDVTRGDGFVVVGTSHNTPAFATNAIHKWWRAAGRSVHADARELLILADSGSSNSAKAHAWKHGLQQIANRTGLRITVAHYPPGASKWNPVEHRLFGPISTNWAGQPLADYNTIRQLIRHTRTTSGARCKVFLDHRNWPTQKELATAGIAAPAAHSPIAISHARALPNLNYTIAPAATRVN

Foldseek 3Di:
DPPDPDDPDDLVRQCVVVVHDSVVSVVVCVVVVHDDDDDDPPDDPDDDPCQVVLVVVVVVVVVVCVVVLAWEKFKDKDDKDFAAQAFFAAADDDPDADDGDPDPDSVVGPFIWIWIWIATPNQREIETETEGADLALLVNLVSVLVCCVPPVCVVSVVHQEYEYEYACPHHCHLPDPSNLVSVLVSQQVPNYKYKYFHRPPPRVVVRCCVCFQVVQLSVLCHRPHNRDPVSSQVSQQPGAGPVRHGYHYHYDHDHDDDPVVCVVVVHDDPCPPDDWQKDADPRPSSRIIITHHDPPPPD

pLDDT: mean 89.93, std 10.9, range [33.47, 98.81]

Nearest PDB structures (foldseek):
  4r79-assembly1_B  TM=6.163E-01  e=3.670E-07  Drosophila mauritiana
  3hot-assembly1_A  TM=5.573E-01  e=8.066E-07  Drosophila mauritiana
  4u7b-assembly2_G-2  TM=5.415E-01  e=7.146E-07  Drosophila mauritiana
  3hot-assembly1_B  TM=5.283E-01  e=3.667E-06  Drosophila mauritiana
  5cr4-assembly1_A  TM=5.709E-01  e=1.157E-03  synthetic construct

Solvent-accessible surface area (backbone atoms only — not comparable to full-atom values): 16747 Å² total; per-residue (Å²): 130,88,85,73,90,75,80,88,65,50,56,61,56,46,7,63,75,72,74,46,55,46,67,55,40,46,50,49,37,51,73,71,66,54,70,96,75,78,90,74,95,76,87,60,100,56,79,58,89,58,44,67,62,50,54,51,48,50,50,51,50,52,56,52,33,55,76,69,70,27,54,38,35,18,40,51,69,51,76,78,40,68,22,21,50,38,81,42,72,67,72,64,96,65,98,65,88,80,86,51,50,96,62,84,52,79,87,76,31,86,43,44,39,32,42,35,39,41,23,32,68,81,79,33,38,28,37,32,33,30,34,50,62,47,86,28,20,63,44,52,35,49,43,53,50,50,43,34,78,76,53,44,44,86,74,46,70,85,47,55,40,36,41,38,38,31,48,42,51,92,28,58,23,71,82,42,60,52,27,54,49,38,46,34,54,46,11,52,76,67,61,25,32,38,35,40,42,42,42,53,74,89,39,49,86,72,43,57,27,51,63,36,37,47,41,36,39,56,60,60,40,28,31,48,50,38,50,40,74,64,51,47,45,50,43,42,43,73,18,43,20,78,74,64,28,59,24,47,68,46,80,39,83,61,81,38,75,50,73,66,55,27,56,75,68,72,42,81,65,80,60,91,76,62,89,67,54,65,48,64,39,92,70,59,44,75,41,20,35,33,31,37,43,61,81,78,80,81,126

Mean predicted aligned error: 7.84 Å

Secondary structure (DSSP, 8-state):
----------HHHHHHHTTS-HHHHHHHHHHTT-----------S---TTHHHHHHHHHHHHHHHHHTT--EEEEEE---EEESS---SS----SSPPP--SS--GGG-SEEEEEEEEEETTT--EEEEEESS---HHHHHHHHHHHIIIIIHHHSTT--EEEEEE---TTT-TT-HHHHHHHHHHHHHH--EEEEEEPPTT-GGGSHHIIIIIHHHHHHHTT----SHHHHHHHHHH-B-TTSPBEEEEEE------HHHHHHTTPPPTTTT----EEE-SS-TTTEEEEPPPP----